Protein AF-A0AAD3D0H9-F1 (afdb_monomer)

Foldseek 3Di:
DQAFAFPCPPLADQQQAAPQVRHRADQWKAAPVRGIHHPVRVVVVQVPPQADPPPRHGHHPVRIHGCVVPVVSVVSQQQTKTAASCVVLPQPDIHGPVCRVVCCVVPPSNVVVVVVVVVVVVVVVVVVVVVVVVVVVVVVVVVVVVVVVVVVVVVVVVVVVVVVVVVVVPPQPPLPQALVCLQVLLVQCLVQQENHDPSHDLVSSLVSLVRLLVCVVVPDPPGDDPSLVSNLSSLVSVLSGPSDDPVSNVVSVVSNVVSVVVPD

Nearest PDB structures (foldseek):
  5h7r-assembly1_D  TM=8.080E-01  e=4.982E-07  Homo sapiens
  5din-assembly1_A  TM=8.088E-01  e=9.640E-07  Homo sapiens
  6s53-assembly2_H  TM=8.329E-01  e=1.373E-03  Homo sapiens
  4wz3-assembly1_B  TM=8.474E-01  e=6.538E-03  Legionella pneumophila str. Paris
  4wz0-assembly1_A  TM=7.880E-01  e=6.943E-03  Legionella pneumophila str. Paris

Mean predicted aligned error: 16.31 Å

Structure (mmCIF, N/CA/C/O backbone):
data_AF-A0AAD3D0H9-F1
#
_entry.id   AF-A0AAD3D0H9-F1
#
loop_
_atom_site.group_PDB
_atom_site.id
_atom_site.type_symbol
_atom_site.label_atom_id
_atom_site.label_alt_id
_atom_site.label_comp_id
_atom_site.label_asym_id
_atom_site.label_entity_id
_atom_site.label_seq_id
_atom_site.pdbx_PDB_ins_code
_atom_site.Cartn_x
_atom_site.Cartn_y
_atom_site.Cartn_z
_atom_site.occupancy
_atom_site.B_iso_or_equiv
_atom_site.auth_seq_id
_atom_site.auth_comp_id
_atom_site.auth_asym_id
_atom_site.auth_atom_id
_atom_site.pdbx_PDB_model_num
ATOM 1 N N . MET A 1 1 ? -18.547 5.447 23.889 1.00 44.03 1 MET A N 1
ATOM 2 C CA . MET A 1 1 ? -18.961 4.507 24.951 1.00 44.03 1 MET A CA 1
ATOM 3 C C . MET A 1 1 ? -19.666 3.375 24.243 1.00 44.03 1 MET A C 1
ATOM 5 O O . MET A 1 1 ? -20.661 3.652 23.590 1.00 44.03 1 MET A O 1
ATOM 9 N N . SER A 1 2 ? -19.104 2.170 24.259 1.00 56.78 2 SER A N 1
ATOM 10 C CA . SER A 1 2 ? -19.746 1.001 23.654 1.00 56.78 2 SER A CA 1
ATOM 11 C C . SER A 1 2 ? -21.012 0.692 24.452 1.00 56.78 2 SER A C 1
ATOM 13 O O . SER A 1 2 ? -20.936 0.509 25.667 1.00 56.78 2 SER A O 1
ATOM 15 N N . SER A 1 3 ? -22.175 0.740 23.811 1.00 71.19 3 SER A N 1
ATOM 16 C CA . SER A 1 3 ? -23.445 0.362 24.428 1.00 71.19 3 SER A CA 1
ATOM 17 C C . SER A 1 3 ? -23.485 -1.153 24.592 1.00 71.19 3 SER A C 1
ATOM 19 O O . SER A 1 3 ? -23.354 -1.876 23.604 1.00 71.19 3 SER A O 1
ATOM 21 N N . ILE A 1 4 ? -23.675 -1.626 25.824 1.00 87.00 4 ILE A N 1
ATOM 22 C CA . ILE A 1 4 ? -23.803 -3.058 26.100 1.00 87.00 4 ILE A CA 1
ATOM 23 C C . ILE A 1 4 ? -25.070 -3.574 25.439 1.00 87.00 4 ILE A C 1
ATOM 25 O O . ILE A 1 4 ? -26.147 -2.993 25.577 1.00 87.00 4 ILE A O 1
ATOM 29 N N . SER A 1 5 ? -24.935 -4.700 24.751 1.00 91.75 5 SER A N 1
ATOM 30 C CA . SER A 1 5 ? -26.057 -5.357 24.105 1.00 91.75 5 SER A CA 1
ATOM 31 C C . SER A 1 5 ? -26.758 -6.326 25.061 1.00 91.75 5 SER A C 1
ATOM 33 O O . SER A 1 5 ? -26.234 -7.398 25.369 1.00 91.75 5 SER A O 1
ATOM 35 N N . LEU A 1 6 ? -27.957 -5.956 25.509 1.00 93.75 6 LEU A N 1
ATOM 36 C CA . LEU A 1 6 ? -28.836 -6.795 26.329 1.00 93.75 6 LEU A CA 1
ATOM 37 C C . LEU A 1 6 ? -29.469 -7.911 25.481 1.00 93.75 6 LEU A C 1
ATOM 39 O O . LEU A 1 6 ? -29.908 -7.654 24.361 1.00 93.75 6 LEU A O 1
ATOM 43 N N . LEU A 1 7 ? -29.549 -9.139 26.009 1.00 93.06 7 LEU A N 1
ATOM 44 C CA . LEU A 1 7 ? -30.283 -10.230 25.341 1.00 93.06 7 LEU A CA 1
ATOM 45 C C . LEU A 1 7 ? -31.796 -10.037 25.439 1.00 93.06 7 LEU A C 1
ATOM 47 O O . LEU A 1 7 ? -32.522 -10.394 24.516 1.00 93.06 7 LEU A O 1
ATOM 51 N N . ARG A 1 8 ? -32.257 -9.526 26.583 1.00 92.56 8 ARG A N 1
ATOM 52 C CA . ARG A 1 8 ? -33.675 -9.337 26.904 1.00 92.56 8 ARG A CA 1
ATOM 53 C C . ARG A 1 8 ? -33.864 -7.975 27.572 1.00 92.56 8 ARG A C 1
ATOM 55 O O . ARG A 1 8 ? -33.891 -7.906 28.798 1.00 92.56 8 ARG A O 1
ATOM 62 N N . PRO A 1 9 ? -33.903 -6.887 26.785 1.00 90.94 9 PRO A N 1
ATOM 63 C CA . PRO A 1 9 ? -34.028 -5.534 27.323 1.00 90.94 9 PRO A CA 1
ATOM 64 C C . PRO A 1 9 ? -35.279 -5.358 28.192 1.00 90.94 9 PRO A C 1
ATOM 66 O O . PRO A 1 9 ? -35.187 -4.762 29.257 1.00 90.94 9 PRO A O 1
ATOM 69 N N . ASP A 1 10 ? -36.400 -5.957 27.781 1.00 92.06 10 ASP A N 1
ATOM 70 C CA . ASP A 1 10 ? -37.706 -5.811 28.441 1.00 92.06 10 ASP A CA 1
ATOM 71 C C . ASP A 1 10 ? -37.783 -6.471 29.833 1.00 92.06 10 ASP A C 1
ATOM 73 O O . ASP A 1 10 ? -38.704 -6.203 30.599 1.00 92.06 10 ASP A O 1
ATOM 77 N N . GLU A 1 11 ? -36.830 -7.349 30.176 1.00 91.00 11 GLU A N 1
ATOM 78 C CA . GLU A 1 11 ? -36.754 -8.001 31.494 1.00 91.00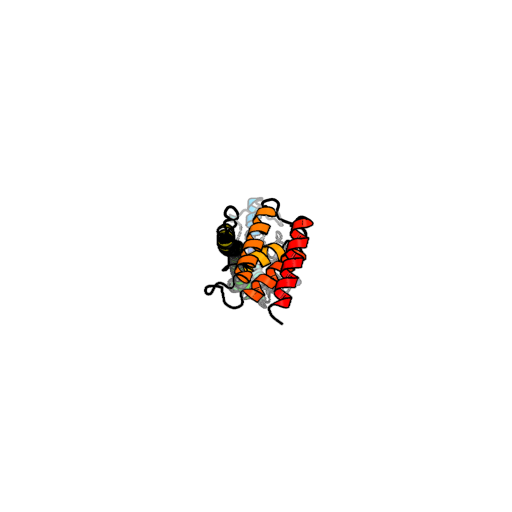 11 GLU A CA 1
ATOM 79 C C . GLU A 1 11 ? -35.929 -7.187 32.511 1.00 91.00 11 GLU A C 1
ATOM 81 O O . GLU A 1 11 ? -35.855 -7.559 33.684 1.00 91.00 11 GLU A O 1
ATOM 86 N N . VAL A 1 12 ? -35.285 -6.094 32.085 1.00 93.31 12 VAL A N 1
ATOM 87 C CA . VAL A 1 12 ? -34.446 -5.257 32.950 1.00 93.31 12 VAL A CA 1
ATOM 88 C C . VAL A 1 12 ? -35.277 -4.093 33.501 1.00 93.31 12 VAL A C 1
ATOM 90 O O . VAL A 1 12 ? -35.765 -3.291 32.712 1.00 93.31 12 VAL A O 1
ATOM 93 N N . PRO A 1 13 ? -35.406 -3.941 34.834 1.00 93.56 13 PRO A N 1
ATOM 94 C CA . PRO A 1 13 ? -36.093 -2.792 35.420 1.00 93.56 13 PRO A CA 1
ATOM 95 C C . PRO A 1 13 ? -35.435 -1.462 35.035 1.00 93.56 13 PRO A C 1
ATOM 97 O O . PRO A 1 13 ? -34.210 -1.326 35.133 1.00 93.56 13 PRO A O 1
ATOM 100 N N . ASP A 1 14 ? -36.246 -0.467 34.677 1.00 92.19 14 ASP A N 1
ATOM 101 C CA . ASP A 1 14 ? -35.781 0.868 34.280 1.00 92.19 14 ASP A CA 1
ATOM 102 C C . ASP A 1 14 ? -34.967 1.556 35.389 1.00 92.19 14 ASP A C 1
ATOM 104 O O . ASP A 1 14 ? -34.015 2.285 35.109 1.00 92.19 14 ASP A O 1
ATOM 108 N N . GLU A 1 15 ? -35.264 1.276 36.662 1.00 91.88 15 GLU A N 1
ATOM 109 C CA . GLU A 1 15 ? -34.535 1.812 37.819 1.00 91.88 15 GLU A CA 1
ATOM 110 C C . GLU A 1 15 ? -33.078 1.327 37.892 1.00 91.88 15 GLU A C 1
ATOM 112 O O . GLU A 1 15 ? -32.247 1.937 38.573 1.00 91.88 15 GLU A O 1
ATOM 117 N N . LEU A 1 16 ? -32.751 0.234 37.196 1.00 93.56 16 LEU A N 1
ATOM 118 C CA . LEU A 1 16 ? -31.389 -0.277 37.069 1.00 93.56 16 LEU A CA 1
ATOM 119 C C . LEU A 1 16 ? -30.673 0.238 35.823 1.00 93.56 16 LEU A C 1
ATOM 121 O O . LEU A 1 16 ? -29.500 -0.086 35.651 1.00 93.56 16 LEU A O 1
ATOM 125 N N . ILE A 1 17 ? -31.316 1.044 34.977 1.00 95.25 17 ILE A N 1
ATOM 126 C CA . ILE A 1 17 ? -30.687 1.669 33.814 1.00 95.25 17 ILE A CA 1
ATOM 127 C C . ILE A 1 17 ? -30.021 2.983 34.226 1.00 95.25 17 ILE A C 1
ATOM 129 O O . ILE A 1 17 ? -30.582 3.823 34.927 1.00 95.25 17 ILE A O 1
ATOM 133 N N . CYS A 1 18 ? -28.787 3.200 33.769 1.00 96.56 18 CYS A N 1
ATOM 134 C CA . CYS A 1 18 ? -28.083 4.439 34.064 1.00 96.56 18 CYS A CA 1
ATOM 135 C C . CYS A 1 18 ? -28.728 5.613 33.312 1.00 96.56 18 CYS A C 1
ATOM 137 O O . CYS A 1 18 ? -28.601 5.702 32.094 1.00 96.56 18 CYS A O 1
ATOM 139 N N . ALA A 1 19 ? -29.304 6.577 34.034 1.00 95.56 19 ALA A N 1
ATOM 140 C CA . ALA A 1 19 ? -29.980 7.740 33.440 1.00 95.56 19 ALA A CA 1
ATOM 141 C C . ALA A 1 19 ? -29.060 8.724 32.678 1.00 95.56 19 ALA A C 1
ATOM 143 O O . ALA A 1 19 ? -29.539 9.684 32.086 1.00 95.56 19 ALA A O 1
ATOM 144 N N . ILE A 1 20 ? -27.737 8.517 32.702 1.00 95.94 20 ILE A N 1
ATOM 145 C CA . ILE A 1 20 ? -26.769 9.356 31.972 1.00 95.94 20 ILE A CA 1
ATOM 146 C C . ILE A 1 20 ? -26.478 8.778 30.585 1.00 95.94 20 ILE A C 1
ATOM 148 O O . ILE A 1 20 ? -26.451 9.509 29.601 1.00 95.94 20 ILE A O 1
ATOM 152 N N . CYS A 1 21 ? -26.197 7.474 30.508 1.00 95.62 21 CYS A N 1
ATOM 153 C CA . CYS A 1 21 ? -25.827 6.814 29.253 1.00 95.62 21 CYS A CA 1
ATOM 154 C C . CYS A 1 21 ? -26.938 5.929 28.677 1.00 95.62 21 CYS A C 1
ATOM 156 O O . CYS A 1 21 ? -26.714 5.307 27.645 1.00 95.62 21 CYS A O 1
ATOM 158 N N . PHE A 1 22 ? -28.085 5.841 29.357 1.00 93.94 22 PHE A N 1
ATOM 159 C CA . PHE A 1 22 ? -29.266 5.071 28.957 1.00 93.94 22 PHE A CA 1
ATOM 160 C C . PHE A 1 22 ? -28.955 3.602 28.645 1.00 93.94 22 PHE A C 1
ATOM 162 O O . PHE A 1 22 ? -29.445 3.026 27.681 1.00 93.94 22 PHE A O 1
ATOM 169 N N . SER A 1 23 ? -28.081 2.995 29.449 1.00 93.94 23 SER A N 1
ATOM 170 C CA . SER A 1 23 ? -27.666 1.601 29.292 1.00 93.94 23 SER A CA 1
ATOM 171 C C . SER A 1 23 ? -27.492 0.947 30.659 1.00 93.94 23 SER A C 1
ATOM 173 O O . SER A 1 23 ? -27.405 1.640 31.682 1.00 93.94 23 SER A O 1
ATOM 175 N N . ILE A 1 24 ? -27.438 -0.384 30.677 1.00 94.88 24 ILE A N 1
ATOM 176 C CA . ILE A 1 24 ? -27.172 -1.143 31.894 1.00 94.88 24 ILE A CA 1
ATOM 177 C C . ILE A 1 24 ? -25.809 -0.707 32.486 1.00 94.88 24 ILE A C 1
ATOM 179 O O . ILE A 1 24 ? -24.812 -0.630 31.759 1.00 94.88 24 ILE A O 1
ATOM 183 N N . PRO A 1 25 ? -25.729 -0.354 33.782 1.00 94.94 25 PRO A N 1
ATOM 184 C CA . PRO A 1 25 ? -24.551 0.300 34.308 1.00 94.94 25 PRO A CA 1
ATOM 185 C C . PRO A 1 25 ? -23.338 -0.621 34.422 1.00 94.94 25 PRO A C 1
ATOM 187 O O . PRO A 1 25 ? -23.405 -1.691 35.022 1.00 94.94 25 PRO A O 1
ATOM 190 N N . LEU A 1 26 ? -22.190 -0.147 33.932 1.00 93.25 26 LEU A N 1
ATOM 191 C CA . LEU A 1 26 ? -20.887 -0.781 34.140 1.00 93.25 26 LEU A CA 1
ATOM 192 C C . LEU A 1 26 ? -20.272 -0.360 35.472 1.00 93.25 26 LEU A C 1
ATOM 194 O O . LEU A 1 26 ? -20.173 0.839 35.761 1.00 93.25 26 LEU A O 1
ATOM 198 N N . LYS A 1 27 ? -19.797 -1.347 36.245 1.00 94.31 27 LYS A N 1
ATOM 199 C CA . LYS A 1 27 ? -19.263 -1.155 37.606 1.00 94.31 27 LYS A CA 1
ATOM 200 C C . LYS A 1 27 ? -20.236 -0.288 38.425 1.00 94.31 27 LYS A C 1
ATOM 202 O O . LYS A 1 27 ? -19.889 0.839 38.791 1.00 94.31 27 LYS A O 1
ATOM 207 N N . PRO A 1 28 ? -21.480 -0.764 38.619 1.00 96.56 28 PRO A N 1
ATOM 208 C CA . PRO A 1 28 ? -22.598 0.055 39.065 1.00 96.56 28 PRO A CA 1
ATOM 209 C C . PRO A 1 28 ? -22.334 0.693 40.430 1.00 96.56 28 PRO A C 1
ATOM 211 O O . PRO A 1 28 ? -21.853 0.054 41.375 1.00 96.56 28 PRO A O 1
ATOM 214 N N . LYS A 1 29 ? -22.677 1.974 40.525 1.00 97.50 29 LYS A N 1
ATOM 215 C CA . LYS A 1 29 ? -22.578 2.795 41.726 1.00 97.50 29 LYS A CA 1
ATOM 216 C C . LYS A 1 29 ? -23.960 3.197 42.202 1.00 97.50 29 LYS A C 1
ATOM 218 O O . LYS A 1 29 ? -24.814 3.535 41.390 1.0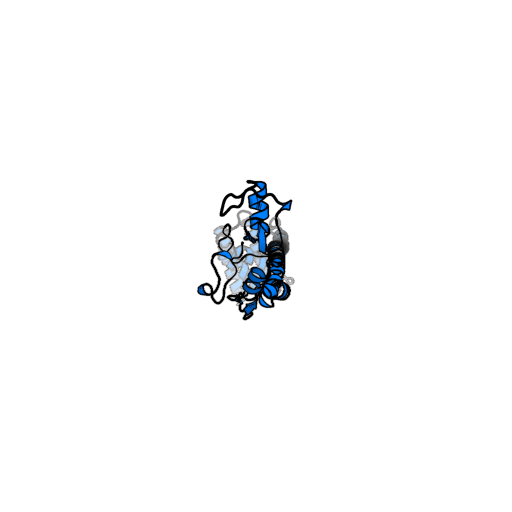0 97.50 29 LYS A O 1
ATOM 223 N N . LEU A 1 30 ? -24.132 3.174 43.515 1.00 97.44 30 LEU A N 1
ATOM 224 C CA . LEU A 1 30 ? -25.369 3.458 44.223 1.00 97.44 30 LEU A CA 1
ATOM 225 C C . LEU A 1 30 ? -25.206 4.751 45.024 1.00 97.44 30 LEU A C 1
ATOM 227 O O . LEU A 1 30 ? -24.288 4.865 45.842 1.00 97.44 30 LEU A O 1
ATOM 231 N N . LEU A 1 31 ? -26.093 5.715 44.797 1.00 96.38 31 LEU A N 1
ATOM 232 C CA . LEU A 1 31 ? -26.150 6.945 45.588 1.00 96.38 31 LEU A CA 1
ATOM 233 C C . LEU A 1 31 ? -26.934 6.745 46.895 1.00 96.38 31 LEU A C 1
ATOM 235 O O . LEU A 1 31 ? -27.613 5.740 47.091 1.00 96.38 31 LEU A O 1
ATOM 239 N N . SER A 1 32 ? -26.876 7.726 47.798 1.00 94.31 32 SER A N 1
ATOM 240 C CA . SER A 1 32 ? -27.679 7.748 49.035 1.00 94.31 32 SER A CA 1
ATOM 241 C C . SER A 1 32 ? -29.190 7.826 48.786 1.00 94.31 32 SER A C 1
ATOM 243 O O . SER A 1 32 ? -29.969 7.402 49.629 1.00 94.31 32 SER A O 1
ATOM 245 N N . CYS A 1 33 ? -29.601 8.341 47.625 1.00 95.19 33 CYS A N 1
ATOM 246 C CA . CYS A 1 33 ? -30.987 8.348 47.152 1.00 95.19 33 CYS A CA 1
ATOM 247 C C . CYS A 1 33 ? -31.379 7.065 46.393 1.00 95.19 33 CYS A C 1
ATOM 249 O O . CYS A 1 33 ? -32.386 7.067 45.696 1.00 95.19 33 CYS A O 1
ATOM 251 N N . GLU A 1 34 ? -30.559 6.011 46.476 1.00 94.31 34 GLU A N 1
ATOM 252 C CA . GLU A 1 34 ? -30.764 4.685 45.870 1.00 94.31 34 GLU A CA 1
ATOM 253 C C . GLU A 1 34 ? -30.812 4.630 44.325 1.00 94.31 34 GLU A C 1
ATOM 255 O O . GLU A 1 34 ? -31.014 3.564 43.753 1.00 94.31 34 GLU A O 1
ATOM 260 N N . HIS A 1 35 ? -30.521 5.728 43.619 1.00 96.38 35 HIS A N 1
ATOM 261 C CA . HIS A 1 35 ? -30.334 5.702 42.162 1.00 96.38 35 HIS A CA 1
ATOM 262 C C . HIS A 1 35 ? -28.995 5.069 41.758 1.00 96.38 35 HIS A C 1
ATOM 264 O O . HIS A 1 35 ? -27.966 5.281 42.417 1.00 96.38 35 HIS A O 1
ATOM 270 N N . VAL A 1 36 ? -29.009 4.332 40.641 1.00 97.25 36 VAL A N 1
ATOM 271 C CA . VAL A 1 36 ? -27.869 3.555 40.136 1.00 97.25 36 VAL A CA 1
ATOM 272 C C . VAL A 1 36 ? -27.289 4.161 38.855 1.00 97.25 36 VAL A C 1
ATOM 274 O O . VAL A 1 36 ? -28.005 4.542 37.933 1.00 97.25 36 VAL A O 1
ATOM 277 N N . PHE A 1 37 ? -25.960 4.226 38.770 1.00 97.38 37 PHE A N 1
ATOM 278 C CA . PHE A 1 37 ? -25.240 4.777 37.617 1.00 97.38 37 PHE A CA 1
ATOM 279 C C . PHE A 1 37 ? -23.966 3.987 37.306 1.00 97.38 37 PHE A C 1
ATOM 281 O O . PHE A 1 37 ? -23.432 3.285 38.164 1.00 97.38 37 PHE A O 1
ATOM 288 N N . CYS A 1 38 ? -23.411 4.140 36.099 1.00 96.88 38 CYS A N 1
ATOM 289 C CA . CYS A 1 38 ? -22.065 3.636 35.807 1.00 96.88 38 CYS A CA 1
ATOM 290 C C . CYS A 1 38 ? -21.037 4.389 36.657 1.00 96.88 38 CYS A C 1
ATOM 292 O O . CYS A 1 38 ? -21.156 5.608 36.802 1.00 96.88 38 CYS A O 1
ATOM 294 N N . ALA A 1 39 ? -19.964 3.725 37.099 1.00 96.06 39 ALA A N 1
ATOM 295 C CA . ALA A 1 39 ? -18.895 4.387 37.858 1.00 96.06 39 ALA A CA 1
ATOM 296 C C . ALA A 1 39 ? -18.330 5.635 37.159 1.00 96.06 39 ALA A C 1
ATOM 298 O O . ALA A 1 39 ? -18.136 6.667 37.794 1.00 96.06 39 ALA A O 1
ATOM 299 N N . ASN A 1 40 ? -18.096 5.557 35.844 1.00 96.00 40 ASN A N 1
ATOM 300 C CA . ASN A 1 40 ? -17.579 6.688 35.069 1.00 96.00 40 ASN A CA 1
ATOM 301 C C . ASN A 1 40 ? -18.614 7.798 34.869 1.00 96.00 40 ASN A C 1
ATOM 303 O O . ASN A 1 40 ? -18.249 8.970 34.879 1.00 96.00 40 ASN A O 1
ATOM 307 N N . CYS A 1 41 ? -19.883 7.435 34.669 1.00 96.81 41 CYS A N 1
ATOM 308 C CA . CYS A 1 41 ? -20.942 8.406 34.426 1.00 96.81 41 CYS A CA 1
ATOM 309 C C . CYS A 1 41 ? -21.173 9.264 35.669 1.00 96.81 41 CYS A C 1
ATOM 311 O O . CYS A 1 41 ? -21.157 10.487 35.571 1.00 96.81 41 CYS A O 1
ATOM 313 N N . ILE A 1 42 ? -21.319 8.635 36.839 1.00 97.12 42 ILE A N 1
ATOM 314 C CA . ILE A 1 42 ? -21.589 9.388 38.064 1.00 97.12 42 ILE A CA 1
ATOM 315 C C . ILE A 1 42 ? -20.389 10.204 38.530 1.00 97.12 42 ILE A C 1
ATOM 317 O O . ILE A 1 42 ? -20.579 11.338 38.947 1.00 97.12 42 ILE A O 1
ATOM 321 N N . ARG A 1 43 ? -19.158 9.690 38.393 1.00 96.00 43 ARG A N 1
ATOM 322 C CA . ARG A 1 43 ? -17.949 10.455 38.734 1.00 96.00 43 ARG A CA 1
ATOM 323 C C . ARG A 1 43 ? -17.897 11.776 37.966 1.00 96.00 43 ARG A C 1
ATOM 325 O O . ARG A 1 43 ? -17.822 12.832 38.575 1.00 96.00 43 ARG A O 1
ATOM 332 N N . ARG A 1 44 ? -18.061 11.711 36.638 1.00 95.81 44 ARG A N 1
ATOM 333 C CA . ARG A 1 44 ? -18.077 12.898 35.768 1.00 95.81 44 ARG A CA 1
ATOM 334 C C . ARG A 1 44 ? -19.238 13.841 36.076 1.00 95.81 44 ARG A C 1
ATOM 336 O O . ARG A 1 44 ? -19.070 15.049 36.003 1.00 95.81 44 ARG A O 1
ATOM 343 N N . ALA A 1 45 ? -20.414 13.310 36.409 1.00 96.12 45 ALA A N 1
ATOM 344 C CA . ALA A 1 45 ? -21.555 14.147 36.772 1.00 96.12 45 ALA A CA 1
ATOM 345 C C . ALA A 1 45 ? -21.301 14.920 38.079 1.00 96.12 45 ALA A C 1
ATOM 347 O O . ALA A 1 45 ? -21.586 16.116 38.149 1.00 96.12 45 ALA A O 1
ATOM 348 N N . LEU A 1 46 ? -20.708 14.261 39.081 1.00 95.81 46 LEU A N 1
ATOM 349 C CA . LEU A 1 46 ? -20.400 14.864 40.380 1.00 95.81 46 LEU A CA 1
ATOM 350 C C . LEU A 1 46 ? -19.234 15.863 40.338 1.00 95.81 46 LEU A C 1
ATOM 352 O O . LEU A 1 46 ? -19.194 16.752 41.183 1.00 95.81 46 LEU A O 1
ATOM 356 N N . GLU A 1 47 ? -18.340 15.774 39.347 1.00 94.75 47 GLU A N 1
ATOM 357 C CA . GLU A 1 47 ? -17.332 16.814 39.067 1.00 94.75 47 GLU A CA 1
ATOM 358 C C . GLU A 1 47 ? -17.988 18.158 38.703 1.00 94.75 47 GLU A C 1
ATOM 360 O O . GLU A 1 47 ? -17.461 19.218 39.032 1.00 94.75 47 GLU A O 1
ATOM 365 N N . THR A 1 48 ? -19.148 18.121 38.040 1.00 93.31 48 THR A N 1
ATOM 366 C CA . THR A 1 48 ? -19.894 19.321 37.632 1.00 93.31 48 THR A CA 1
ATOM 367 C C . THR A 1 48 ? -20.963 19.760 38.627 1.00 93.31 48 THR A C 1
ATOM 369 O O . THR A 1 48 ? -21.173 20.958 38.806 1.00 93.31 48 THR A O 1
ATOM 372 N N . GLN A 1 49 ? -21.672 18.820 39.254 1.00 93.38 49 GLN A N 1
ATOM 373 C CA . GLN A 1 49 ? -22.804 19.130 40.121 1.00 93.38 49 GLN A CA 1
ATOM 374 C C . GLN A 1 49 ? -22.917 18.116 41.260 1.00 93.38 49 GLN A C 1
ATOM 376 O O . GLN A 1 49 ? -23.074 16.922 41.031 1.00 93.38 49 GLN A O 1
ATOM 381 N N . THR A 1 50 ? -22.921 18.595 42.504 1.00 94.69 50 THR A N 1
ATOM 382 C CA . THR A 1 50 ? -23.049 17.775 43.723 1.00 94.69 50 THR A CA 1
ATOM 383 C C . THR A 1 50 ? -24.501 17.375 44.020 1.00 94.69 50 THR A C 1
ATOM 385 O O . THR A 1 50 ? -25.020 17.540 45.129 1.00 94.69 50 THR A O 1
ATOM 388 N N . SER A 1 51 ? -25.193 16.849 43.012 1.00 96.31 51 SER A N 1
ATOM 389 C CA . SER A 1 51 ? -26.559 16.349 43.132 1.00 96.31 51 SER A CA 1
ATOM 390 C C . SER A 1 51 ? -26.803 15.144 42.227 1.00 96.31 51 SER A C 1
ATOM 392 O O . SER A 1 51 ? -26.124 14.935 41.223 1.00 96.31 51 SER A O 1
ATOM 394 N N . CYS A 1 52 ? -27.785 14.325 42.602 1.00 96.62 52 CYS A N 1
ATOM 395 C CA . CYS A 1 52 ? -28.184 13.164 41.824 1.00 96.62 52 CYS A CA 1
ATOM 396 C C . CYS A 1 52 ? -28.742 13.617 40.464 1.00 96.62 52 CYS A C 1
ATOM 398 O O . CYS A 1 52 ? -29.712 14.382 40.447 1.00 96.62 52 CYS A O 1
ATOM 400 N N . PRO A 1 53 ? -28.226 13.100 39.335 1.00 95.75 53 PRO A N 1
ATOM 401 C CA . PRO A 1 53 ? -28.732 13.443 38.004 1.00 95.75 53 PRO A CA 1
ATOM 402 C C . PRO A 1 53 ? -30.215 13.109 37.779 1.00 95.75 53 PRO A C 1
ATOM 404 O O . PRO A 1 53 ? -30.854 13.740 36.944 1.00 95.75 53 PRO A O 1
ATOM 407 N N . THR A 1 54 ? -30.773 12.153 38.530 1.00 95.88 54 THR A N 1
ATOM 408 C CA . THR A 1 54 ? -32.173 11.720 38.383 1.00 95.88 54 THR A CA 1
ATOM 409 C C . THR A 1 54 ? -33.133 12.527 39.259 1.00 95.88 54 THR A C 1
ATOM 411 O O . THR A 1 54 ? -34.133 13.043 38.772 1.00 95.88 54 THR A O 1
ATOM 414 N N . CYS A 1 55 ? -32.837 12.667 40.556 1.00 96.25 55 CYS A N 1
ATOM 415 C CA . CYS A 1 55 ? -33.773 13.241 41.536 1.00 96.25 55 CYS A CA 1
ATOM 416 C C . CYS A 1 55 ? -33.288 14.535 42.202 1.00 96.25 55 CYS A C 1
ATOM 418 O O . CYS A 1 55 ? -33.986 15.085 43.051 1.00 96.25 55 CYS A O 1
ATOM 420 N N . ARG A 1 56 ? -32.091 15.022 41.849 1.00 95.44 56 ARG A N 1
ATOM 421 C CA . ARG A 1 56 ? -31.459 16.243 42.385 1.00 95.44 56 ARG A CA 1
ATOM 422 C C . ARG A 1 56 ? -31.179 16.236 43.893 1.00 95.44 56 ARG A C 1
ATOM 424 O O . ARG A 1 56 ? -30.771 17.262 44.432 1.00 95.44 56 ARG A O 1
ATOM 431 N N . THR A 1 57 ? -31.336 15.101 44.577 1.00 96.62 57 THR A N 1
ATOM 432 C CA . THR A 1 57 ? -30.893 14.940 45.970 1.00 96.62 57 THR A CA 1
ATOM 433 C C . THR A 1 57 ? -29.403 15.247 46.074 1.00 96.62 57 THR A C 1
ATOM 435 O O . THR A 1 57 ? -28.623 14.762 45.257 1.00 96.62 57 THR A O 1
ATOM 438 N N . ILE A 1 58 ? -29.009 16.042 47.070 1.00 94.50 58 ILE A N 1
ATOM 439 C CA . ILE A 1 58 ? -27.609 16.418 47.295 1.00 94.50 58 ILE A CA 1
ATOM 440 C C . ILE A 1 58 ? -26.783 15.154 47.538 1.00 94.50 58 ILE A C 1
ATOM 442 O O . ILE A 1 58 ? -27.093 14.351 48.420 1.00 94.50 58 ILE A O 1
ATOM 446 N N . CYS A 1 59 ? -25.725 14.985 46.755 1.00 91.06 59 CYS A N 1
ATOM 447 C CA . CYS A 1 59 ? -24.776 13.895 46.914 1.00 91.06 59 CYS A CA 1
ATOM 448 C C . CYS A 1 59 ? -23.398 14.332 46.428 1.00 91.06 59 CYS A C 1
ATOM 450 O O . CYS A 1 59 ? -23.263 15.071 45.457 1.00 91.06 59 CYS A O 1
ATOM 452 N N . ASN A 1 60 ? -22.368 13.855 47.108 1.00 88.50 60 ASN A N 1
ATOM 453 C CA . ASN A 1 60 ? -20.976 14.066 46.741 1.00 88.50 60 ASN A CA 1
ATOM 454 C C . ASN A 1 60 ? -20.303 12.696 46.538 1.00 88.50 60 ASN A C 1
ATOM 456 O O . ASN A 1 60 ? -20.918 11.649 46.766 1.00 88.50 60 ASN A O 1
ATOM 460 N N . GLU A 1 61 ? -19.039 12.700 46.124 1.00 89.44 61 GLU A N 1
ATOM 461 C CA . GLU A 1 61 ? -18.295 11.473 45.830 1.00 89.44 61 GLU A CA 1
ATOM 462 C C . GLU A 1 61 ? -18.101 10.557 47.055 1.00 89.44 61 GLU A C 1
ATOM 464 O O . GLU A 1 61 ? -18.067 9.337 46.901 1.00 89.44 61 GLU A O 1
ATOM 469 N N . SER A 1 62 ? -18.067 11.098 48.281 1.00 88.38 62 SER A N 1
ATOM 470 C CA . SER A 1 62 ? -17.888 10.288 49.497 1.00 88.38 62 SER A CA 1
ATOM 471 C C . SER A 1 62 ? -19.130 9.472 49.874 1.00 88.38 62 SER A C 1
ATOM 473 O O . SER A 1 62 ? -19.020 8.463 50.569 1.00 88.38 62 SER A O 1
ATOM 475 N N . ASN A 1 63 ? -20.308 9.852 49.374 1.00 87.56 63 ASN A N 1
ATOM 476 C CA . ASN A 1 63 ? -21.561 9.125 49.575 1.00 87.56 63 ASN A CA 1
ATOM 477 C C . ASN A 1 63 ? -21.846 8.070 48.486 1.00 87.56 63 ASN A C 1
ATOM 479 O O . ASN A 1 63 ? -22.891 7.413 48.528 1.00 87.56 63 ASN A O 1
ATOM 483 N N . VAL A 1 64 ? -20.946 7.895 47.511 1.00 95.56 64 VAL A N 1
ATOM 484 C CA . VAL A 1 64 ? -21.107 6.933 46.414 1.00 95.56 64 VAL A CA 1
ATOM 485 C C . VAL A 1 64 ? -20.670 5.540 46.869 1.00 95.56 64 VAL A C 1
ATOM 487 O O . VAL A 1 64 ? -19.508 5.302 47.192 1.00 95.56 64 VAL A O 1
ATOM 490 N N . ARG A 1 65 ? -21.595 4.578 46.845 1.00 97.19 65 ARG A N 1
ATOM 491 C CA . ARG A 1 65 ? -21.343 3.183 47.238 1.00 97.19 65 ARG A CA 1
ATOM 492 C C . ARG A 1 65 ? -21.292 2.269 46.015 1.00 97.19 65 ARG A C 1
ATOM 494 O O . ARG A 1 65 ? -21.752 2.620 44.931 1.00 97.19 65 ARG A O 1
ATOM 501 N N . ASN A 1 66 ? -20.732 1.073 46.175 1.00 96.94 66 ASN A N 1
ATOM 502 C CA . ASN A 1 66 ? -20.902 0.006 45.183 1.00 96.94 66 ASN A CA 1
ATOM 503 C C . ASN A 1 66 ? -22.330 -0.549 45.258 1.00 96.94 66 ASN A C 1
ATOM 505 O O . ASN A 1 66 ? -22.908 -0.588 46.344 1.00 96.94 66 ASN A O 1
ATOM 509 N N . LEU A 1 67 ? -22.872 -1.037 44.136 1.00 96.25 67 LEU A N 1
ATOM 510 C CA . LEU A 1 67 ? -24.223 -1.613 44.102 1.00 96.25 67 LEU A CA 1
ATOM 511 C C . LEU A 1 67 ? -24.426 -2.764 45.099 1.00 96.25 67 LEU A C 1
ATOM 513 O O . LEU A 1 67 ? -25.530 -2.938 45.598 1.00 96.25 67 LEU A O 1
ATOM 517 N N . CYS A 1 68 ? -23.369 -3.503 45.461 1.00 95.44 68 CYS A N 1
ATOM 518 C CA . CYS A 1 68 ? -23.435 -4.562 46.474 1.00 95.44 68 CYS A CA 1
ATOM 519 C C . CYS A 1 68 ? -23.893 -4.082 47.867 1.00 95.44 68 CYS A C 1
ATOM 521 O O . CYS A 1 68 ? -24.293 -4.912 48.680 1.00 95.44 68 CYS A O 1
ATOM 523 N N . ALA A 1 69 ? -23.896 -2.768 48.135 1.00 96.06 69 ALA A N 1
ATOM 524 C CA . ALA A 1 69 ? -24.517 -2.186 49.325 1.00 96.06 69 ALA A CA 1
ATOM 525 C C . ALA A 1 69 ? -26.051 -2.363 49.358 1.00 96.06 69 ALA A C 1
ATOM 527 O O . ALA A 1 69 ? -26.643 -2.273 50.430 1.00 96.06 69 ALA A O 1
ATOM 528 N N . ASN A 1 70 ? -26.681 -2.644 48.212 1.00 96.19 70 ASN A N 1
ATOM 529 C CA . ASN A 1 70 ? -28.073 -3.060 48.083 1.00 96.19 70 ASN A CA 1
ATOM 530 C C . ASN A 1 70 ? -28.115 -4.486 47.485 1.00 96.19 70 ASN A C 1
ATOM 532 O O . ASN A 1 70 ? -28.048 -4.655 46.262 1.00 96.19 70 ASN A O 1
ATOM 536 N N . PRO A 1 71 ? -28.202 -5.542 48.321 1.00 95.81 71 PRO A N 1
ATOM 537 C CA . PRO A 1 71 ? -28.105 -6.928 47.858 1.00 95.81 71 PRO A CA 1
ATOM 538 C C . PRO A 1 71 ? -29.181 -7.342 46.851 1.00 95.81 71 PRO A C 1
ATOM 540 O O . PRO A 1 71 ? -28.934 -8.223 46.030 1.00 95.81 71 PRO A O 1
ATOM 543 N N . PHE A 1 72 ? -30.369 -6.735 46.910 1.00 94.50 72 PHE A N 1
ATOM 544 C CA . PHE A 1 72 ? -31.462 -7.042 45.990 1.00 94.50 72 PHE A CA 1
ATOM 545 C C . PHE A 1 72 ? -31.170 -6.490 44.592 1.00 94.50 72 PHE A C 1
ATOM 547 O O . PHE A 1 72 ? -31.125 -7.256 43.629 1.00 94.50 72 PHE A O 1
ATOM 554 N N . ALA A 1 73 ? -30.856 -5.195 44.498 1.00 95.19 73 ALA A N 1
ATOM 555 C CA . ALA A 1 73 ? -30.477 -4.559 43.239 1.00 95.19 73 ALA A CA 1
ATOM 556 C C . ALA A 1 73 ? -29.232 -5.219 42.618 1.00 95.19 73 ALA A C 1
ATOM 558 O O . ALA A 1 73 ? -29.181 -5.453 41.412 1.00 95.19 73 ALA A O 1
ATOM 559 N N . PHE A 1 74 ? -28.256 -5.602 43.448 1.00 96.31 74 PHE A N 1
ATOM 560 C CA . PHE A 1 74 ? -27.060 -6.316 43.002 1.00 96.31 74 PHE A CA 1
ATOM 561 C C . PHE A 1 74 ? -27.366 -7.700 42.408 1.00 96.31 74 PHE A C 1
ATOM 563 O O . PHE A 1 74 ? -26.786 -8.063 41.386 1.00 96.31 74 PHE A O 1
ATOM 570 N N . ARG A 1 75 ? -28.286 -8.471 43.008 1.00 96.31 75 ARG A N 1
ATOM 571 C CA . ARG A 1 75 ? -28.706 -9.780 42.471 1.00 96.31 75 ARG A CA 1
ATOM 572 C C . ARG A 1 75 ? -29.394 -9.644 41.118 1.00 96.31 75 ARG A C 1
ATOM 574 O O . ARG A 1 75 ? -29.082 -10.422 40.222 1.00 96.31 75 ARG A O 1
ATOM 581 N N . ILE A 1 76 ? -30.284 -8.661 40.969 1.00 95.12 76 ILE A N 1
ATOM 582 C CA . ILE A 1 76 ? -30.952 -8.406 39.688 1.00 95.12 76 ILE A CA 1
ATOM 583 C C . ILE A 1 76 ? -29.914 -8.006 38.643 1.00 95.12 76 ILE A C 1
ATOM 585 O O . ILE A 1 76 ? -29.856 -8.634 37.591 1.00 95.12 76 ILE A O 1
ATOM 589 N N . TRP A 1 77 ? -29.041 -7.045 38.957 1.00 96.12 77 TRP A N 1
ATOM 590 C CA . TRP A 1 77 ? -27.983 -6.613 38.044 1.00 96.12 77 TRP A CA 1
ATOM 591 C C . TRP A 1 77 ? -27.101 -7.785 37.592 1.00 96.12 77 TRP A C 1
ATOM 593 O O . TRP A 1 77 ? -26.956 -7.987 36.394 1.00 96.12 77 TRP A O 1
ATOM 603 N N . ASN A 1 78 ? -26.615 -8.634 38.509 1.00 95.81 78 ASN A N 1
ATOM 604 C CA . ASN A 1 78 ? -25.831 -9.830 38.155 1.00 95.81 78 ASN A CA 1
ATOM 605 C C . ASN A 1 78 ? -26.605 -10.850 37.305 1.00 95.81 78 ASN A C 1
ATOM 607 O O . ASN A 1 78 ? -25.989 -11.672 36.640 1.00 95.81 78 ASN A O 1
ATOM 611 N N . SER A 1 79 ? -27.938 -10.856 37.336 1.00 94.81 79 SER A N 1
ATOM 612 C CA . SER A 1 79 ? -28.730 -11.793 36.530 1.00 94.81 79 SER A CA 1
ATOM 613 C C . SER A 1 79 ? -28.917 -11.338 35.078 1.00 94.81 79 SER A C 1
ATOM 615 O O . SER A 1 79 ? -29.224 -12.167 34.217 1.00 94.81 79 SER A O 1
ATOM 617 N N . VAL A 1 80 ? -28.686 -10.048 34.790 1.00 96.12 80 VAL A N 1
ATOM 618 C CA . VAL A 1 80 ? -28.878 -9.456 33.460 1.00 96.12 80 VAL A CA 1
ATOM 619 C C . VAL A 1 80 ? -27.990 -10.150 32.432 1.00 96.12 80 VAL A C 1
ATOM 621 O O . VAL A 1 80 ? -26.766 -10.178 32.570 1.00 96.12 80 VAL A O 1
ATOM 624 N N . GLN A 1 81 ? -28.617 -10.687 31.385 1.00 96.50 81 GLN A N 1
ATOM 625 C CA . GLN A 1 81 ? -27.931 -11.386 30.302 1.00 96.50 81 GLN A CA 1
ATOM 626 C C . GLN A 1 81 ? -27.533 -10.423 29.180 1.00 96.50 81 GLN A C 1
ATOM 628 O O . GLN A 1 81 ? -28.357 -9.664 28.661 1.00 96.50 81 GLN A O 1
ATOM 633 N N . VAL A 1 82 ? -26.269 -10.498 28.772 1.00 95.75 82 VAL A N 1
ATOM 634 C CA . VAL A 1 82 ? -25.651 -9.646 27.750 1.00 95.75 82 VAL A CA 1
ATOM 635 C C . VAL A 1 82 ? -24.934 -10.486 26.696 1.00 95.75 8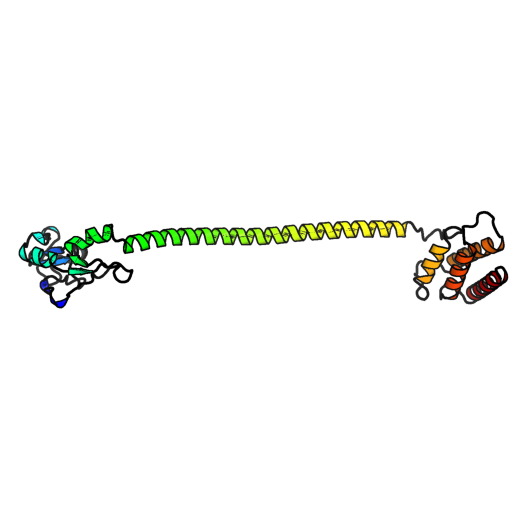2 VAL A C 1
ATOM 637 O O . VAL A 1 82 ? -24.503 -11.610 26.967 1.00 95.75 82 VAL A O 1
ATOM 640 N N . LYS A 1 83 ? -24.815 -9.950 25.478 1.00 94.81 83 LYS A N 1
ATOM 641 C CA . LYS A 1 83 ? -23.978 -10.527 24.416 1.00 94.81 83 LYS A CA 1
ATOM 642 C C . LYS A 1 83 ? -22.678 -9.746 24.309 1.00 94.81 83 LYS A C 1
ATOM 644 O O . LYS A 1 83 ? -22.640 -8.553 24.606 1.00 94.81 83 LYS A O 1
ATOM 649 N N . CYS A 1 84 ? -21.622 -10.417 23.863 1.00 93.31 84 CYS A N 1
ATOM 650 C CA . CYS A 1 84 ? -20.350 -9.758 23.602 1.00 93.31 84 CYS A CA 1
ATOM 651 C C . CYS A 1 84 ? -20.502 -8.625 22.568 1.00 93.31 84 CYS A C 1
ATOM 653 O O . CYS A 1 84 ? -21.181 -8.784 21.547 1.00 93.31 84 CYS A O 1
ATOM 655 N N . ASP A 1 85 ? -19.790 -7.517 22.786 1.00 88.75 85 ASP A N 1
ATOM 656 C CA . ASP A 1 85 ? -19.692 -6.395 21.839 1.00 88.75 85 ASP A CA 1
ATOM 657 C C . ASP A 1 85 ? -19.151 -6.839 20.467 1.00 88.75 85 ASP A C 1
ATOM 659 O O . ASP A 1 85 ? -19.449 -6.227 19.449 1.00 88.75 85 ASP A O 1
ATOM 663 N N . GLN A 1 86 ? -18.385 -7.934 20.42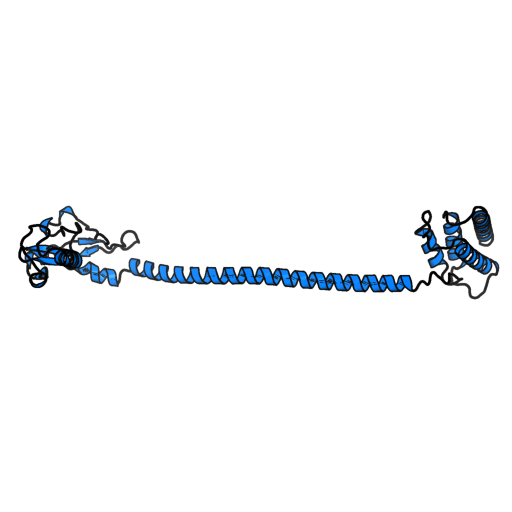5 1.00 89.44 86 GLN A N 1
ATOM 664 C CA . GLN A 1 86 ? -17.843 -8.533 19.200 1.00 89.44 86 GLN A CA 1
ATOM 665 C C . GLN A 1 86 ? -18.743 -9.634 18.620 1.00 89.44 86 GLN A C 1
ATOM 667 O O . GLN A 1 86 ? -18.267 -10.506 17.892 1.00 89.44 86 GLN A O 1
ATOM 672 N N . SER A 1 87 ? -20.036 -9.637 18.958 1.00 90.38 87 SER A N 1
ATOM 673 C CA . SER A 1 87 ? -20.981 -10.646 18.463 1.00 90.38 87 SER A CA 1
ATOM 674 C C . SER A 1 87 ? -21.143 -10.624 16.944 1.00 90.38 87 SER A C 1
ATOM 676 O O . SER A 1 87 ? -21.157 -11.685 16.323 1.00 90.38 87 SER A O 1
ATOM 678 N N . GLU A 1 88 ? -21.153 -9.441 16.328 1.00 86.19 88 GLU A N 1
ATOM 679 C CA . GLU A 1 88 ? -21.171 -9.287 14.863 1.00 86.19 88 GLU A CA 1
ATOM 680 C C . GLU A 1 88 ? -19.871 -9.777 14.210 1.00 86.19 88 GLU A C 1
ATOM 682 O O . GLU A 1 88 ? -19.889 -10.349 13.123 1.00 86.19 88 GLU A O 1
ATOM 687 N N . SER A 1 89 ? -18.747 -9.646 14.918 1.00 84.06 89 SER A N 1
ATOM 688 C CA . SER A 1 89 ? -17.427 -10.146 14.511 1.00 84.06 89 SER A CA 1
ATOM 689 C C . SER A 1 89 ? -17.247 -11.656 14.759 1.00 84.06 89 SER A C 1
ATOM 691 O O . SER A 1 89 ? -16.136 -12.177 14.635 1.00 84.06 89 SER A O 1
ATOM 693 N N . GLY A 1 90 ? -18.317 -12.370 15.132 1.00 87.19 90 GLY A N 1
ATOM 694 C CA . GLY A 1 90 ? -18.338 -13.826 15.290 1.00 87.19 90 GLY A CA 1
ATOM 695 C C . GLY A 1 90 ? -18.153 -14.339 16.720 1.00 87.19 90 GLY A C 1
ATOM 696 O O . GLY A 1 90 ? -17.985 -15.543 16.915 1.00 87.19 90 GLY A O 1
ATOM 697 N N . CYS A 1 91 ? -18.179 -13.475 17.740 1.00 92.38 91 CYS A N 1
ATOM 698 C CA . CYS A 1 91 ? -18.184 -13.939 19.126 1.00 92.38 91 CYS A CA 1
ATOM 699 C C . CYS A 1 91 ? -19.582 -14.418 19.550 1.00 92.38 91 CYS A C 1
ATOM 701 O O . CYS A 1 91 ? -20.483 -13.616 19.771 1.00 92.38 91 CYS A O 1
ATOM 703 N N . ALA A 1 92 ? -19.755 -15.723 19.746 1.00 93.81 92 ALA A N 1
ATOM 704 C CA . ALA A 1 92 ? -21.028 -16.293 20.199 1.00 93.81 92 ALA A CA 1
ATOM 705 C C . ALA A 1 92 ? -21.256 -16.205 21.723 1.00 93.81 92 ALA A C 1
ATOM 707 O O . ALA A 1 92 ? -22.204 -16.795 22.234 1.00 93.81 92 ALA A O 1
ATOM 708 N N . TRP A 1 93 ? -20.379 -15.528 22.472 1.00 95.38 93 TRP A N 1
ATOM 709 C CA . TRP A 1 93 ? -20.495 -15.483 23.926 1.00 95.38 93 TRP A CA 1
ATOM 710 C C . TRP A 1 93 ? -21.696 -14.643 24.366 1.00 95.38 93 TRP A C 1
ATOM 712 O O . TRP A 1 93 ? -21.861 -13.483 23.973 1.00 95.38 93 TRP A O 1
ATOM 722 N N . THR A 1 94 ? -22.489 -15.247 25.241 1.00 95.62 94 THR A N 1
ATOM 723 C CA . THR A 1 94 ? -23.569 -14.620 25.994 1.00 95.62 94 THR A CA 1
ATOM 724 C C . THR A 1 94 ? -23.460 -15.073 27.440 1.00 95.62 94 THR A C 1
ATOM 726 O O . THR A 1 94 ? -23.160 -16.243 27.690 1.00 95.62 94 THR A O 1
ATOM 729 N N . GLY A 1 95 ? -23.725 -14.185 28.386 1.00 95.50 95 GLY A N 1
ATOM 730 C CA . GLY A 1 95 ? -23.647 -14.514 29.804 1.00 95.50 95 GLY A CA 1
ATOM 731 C C . GLY A 1 95 ? -24.126 -13.372 30.681 1.00 95.50 95 GLY A C 1
ATOM 732 O O . GLY A 1 95 ? -24.729 -12.414 30.194 1.00 95.50 95 GLY A O 1
ATOM 733 N N . SER A 1 96 ? -23.849 -13.466 31.980 1.00 96.12 96 SER A N 1
ATOM 734 C CA . SER A 1 96 ? -24.191 -12.393 32.909 1.00 96.12 96 SER A CA 1
ATOM 735 C C . SER A 1 96 ? -23.361 -11.133 32.650 1.00 96.12 96 SER A C 1
ATOM 737 O O . SER A 1 96 ? -22.205 -11.206 32.225 1.00 96.12 96 SER A O 1
ATOM 739 N N . ILE A 1 97 ? -23.910 -9.960 32.969 1.00 94.88 97 ILE A N 1
ATOM 740 C CA . ILE A 1 97 ? -23.148 -8.706 32.917 1.00 94.88 97 ILE A CA 1
ATOM 741 C C . ILE A 1 97 ? -21.924 -8.718 33.846 1.00 94.88 97 ILE A C 1
ATOM 743 O O . ILE A 1 97 ? -20.914 -8.090 33.529 1.00 94.88 97 ILE A O 1
ATOM 747 N N . SER A 1 98 ? -21.974 -9.459 34.958 1.00 92.00 98 SER A N 1
ATOM 748 C CA . SER A 1 98 ? -20.828 -9.642 35.854 1.00 92.00 98 SER A CA 1
ATOM 749 C C . SER A 1 98 ? -19.676 -10.409 35.203 1.00 92.00 98 SER A C 1
ATOM 751 O O . SER A 1 98 ? -18.520 -10.091 35.470 1.00 92.00 98 SER A O 1
ATOM 753 N N . ASP A 1 99 ? -19.970 -11.361 34.314 1.00 94.38 99 ASP A N 1
ATOM 754 C CA . ASP A 1 99 ? -18.954 -12.175 33.632 1.00 94.38 99 ASP A CA 1
ATOM 755 C C . ASP A 1 99 ? -18.381 -11.487 32.379 1.00 94.38 99 ASP A C 1
ATOM 757 O O . ASP A 1 99 ? -17.356 -11.917 31.840 1.00 94.38 99 ASP A O 1
ATOM 761 N N . LEU A 1 100 ? -19.019 -10.406 31.907 1.00 92.44 100 LEU A N 1
ATOM 762 C CA . LEU A 1 100 ? -18.651 -9.714 30.669 1.00 92.44 100 LEU A CA 1
ATOM 763 C C . LEU A 1 100 ? -17.207 -9.198 30.693 1.00 92.44 100 LEU A C 1
ATOM 765 O O . LEU A 1 100 ? -16.494 -9.365 29.706 1.00 92.44 100 LEU A O 1
ATOM 769 N N . GLU A 1 101 ? -16.753 -8.602 31.801 1.00 90.31 101 GLU A N 1
ATOM 770 C CA . GLU A 1 101 ? -15.387 -8.060 31.906 1.00 90.31 101 GLU A CA 1
ATOM 771 C C . GLU A 1 101 ? -14.335 -9.178 31.796 1.00 90.31 101 GLU A C 1
ATOM 773 O O . GLU A 1 101 ? -13.358 -9.044 31.057 1.00 90.31 101 GLU A O 1
ATOM 778 N N . SER A 1 102 ? -14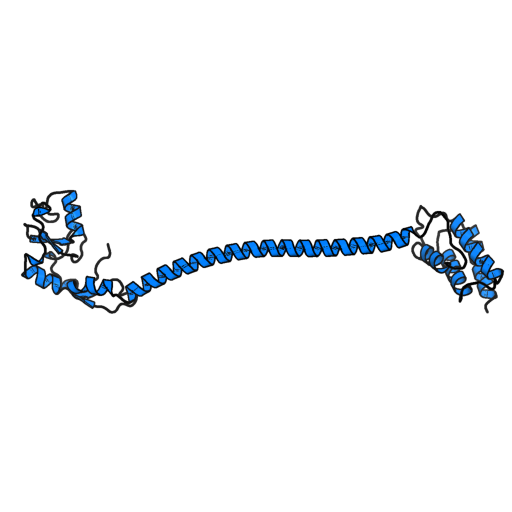.564 -10.317 32.456 1.00 91.69 102 SER A N 1
ATOM 779 C CA . SER A 1 102 ? -13.684 -11.490 32.375 1.00 91.69 102 SER A CA 1
ATOM 780 C C . SER A 1 102 ? -13.676 -12.118 30.980 1.00 91.69 102 SER A C 1
ATOM 782 O O . SER A 1 102 ? -12.622 -12.543 30.497 1.00 91.69 102 SER A O 1
ATOM 784 N N . HIS A 1 103 ? -14.829 -12.145 30.303 1.00 92.56 103 HIS A N 1
ATOM 785 C CA . HIS A 1 103 ? -14.907 -12.573 28.911 1.00 92.56 103 HIS A CA 1
ATOM 786 C C . HIS A 1 103 ? -14.142 -11.623 27.982 1.00 92.56 103 HIS A C 1
ATOM 788 O O . HIS A 1 103 ? -13.357 -12.090 27.161 1.00 92.56 103 HIS A O 1
ATOM 794 N N . GLN A 1 104 ? -14.339 -10.307 28.102 1.00 90.06 104 GLN A N 1
ATOM 795 C CA . GLN A 1 104 ? -13.715 -9.308 27.227 1.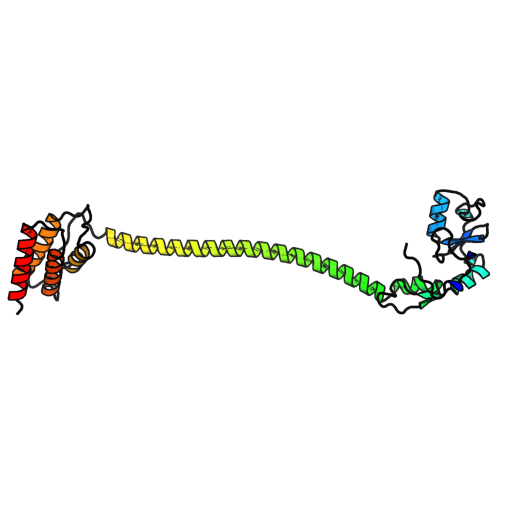00 90.06 104 GLN A CA 1
ATOM 796 C C . GLN A 1 104 ? -12.184 -9.397 27.238 1.00 90.06 104 GLN A C 1
ATOM 798 O O . GLN A 1 104 ? -11.569 -9.274 26.181 1.00 90.06 104 GLN A O 1
ATOM 803 N N . GLN A 1 105 ? -11.579 -9.692 28.392 1.00 87.25 105 GLN A N 1
ATOM 804 C CA . GLN A 1 105 ? -10.129 -9.895 28.520 1.00 87.25 105 GLN A CA 1
ATOM 805 C C . GLN A 1 105 ? -9.605 -11.095 27.714 1.00 87.25 105 GLN A C 1
ATOM 807 O O . GLN A 1 105 ? -8.443 -11.112 27.321 1.00 87.25 105 GLN A O 1
ATOM 812 N N . ASN A 1 106 ? -10.458 -12.085 27.441 1.00 87.62 106 ASN A N 1
ATOM 813 C CA . ASN A 1 106 ? -10.098 -13.333 26.763 1.00 87.62 106 ASN A CA 1
ATOM 814 C C . ASN A 1 106 ? -10.928 -13.576 25.492 1.00 87.62 106 ASN A C 1
ATOM 816 O O . ASN A 1 106 ? -11.002 -14.699 24.987 1.00 87.62 106 ASN A O 1
ATOM 820 N N . CYS A 1 107 ? -11.590 -12.541 24.970 1.00 90.25 107 CYS A N 1
ATOM 821 C CA . CYS A 1 107 ? -12.493 -12.681 23.840 1.00 90.25 107 CYS A CA 1
ATOM 822 C C . CYS A 1 107 ? -11.692 -13.009 22.576 1.00 90.25 107 CYS A C 1
ATOM 824 O O . CYS A 1 107 ? -10.909 -12.195 22.087 1.00 90.25 107 CYS A O 1
ATOM 826 N N . SER A 1 108 ? -11.919 -14.190 22.002 1.00 85.69 108 SER A N 1
ATOM 827 C CA . SER A 1 108 ? -11.218 -14.653 20.799 1.00 85.69 108 SER A CA 1
ATOM 828 C C . SER A 1 108 ? -11.427 -13.734 19.589 1.00 85.69 108 SER A C 1
ATOM 830 O O . SER A 1 108 ? -10.487 -13.499 18.832 1.00 85.69 108 SER A O 1
ATOM 832 N N . ALA A 1 109 ? -12.627 -13.171 19.422 1.00 84.31 109 ALA A N 1
ATOM 833 C CA . ALA A 1 109 ? -12.915 -12.195 18.369 1.00 84.31 109 ALA A CA 1
ATOM 834 C C . ALA A 1 109 ? -12.221 -10.847 18.631 1.00 84.31 109 ALA A C 1
ATOM 836 O O . ALA A 1 109 ? -11.651 -10.265 17.710 1.00 84.31 109 ALA A O 1
ATOM 837 N N . GLY A 1 110 ? -12.195 -10.390 19.890 1.00 77.44 110 GLY A N 1
ATOM 838 C CA . GLY A 1 110 ? -11.468 -9.182 20.294 1.00 77.44 110 GLY A CA 1
ATOM 839 C C . GLY A 1 110 ? -9.960 -9.299 20.048 1.00 77.44 110 GLY A C 1
ATOM 840 O O . GLY A 1 110 ? -9.369 -8.419 19.425 1.00 77.44 110 GLY A O 1
ATOM 841 N N . ASN A 1 111 ? -9.363 -10.429 20.438 1.00 76.56 111 ASN A N 1
ATOM 842 C CA . ASN A 1 111 ? -7.940 -10.713 20.229 1.00 76.56 111 ASN A CA 1
ATOM 843 C C . ASN A 1 111 ? -7.576 -10.889 18.747 1.00 76.56 111 ASN A C 1
ATOM 845 O O . ASN A 1 111 ? -6.507 -10.470 18.313 1.00 76.56 111 ASN A O 1
ATOM 849 N N . ARG A 1 112 ? -8.460 -11.470 17.925 1.00 71.88 112 ARG A N 1
ATOM 850 C CA . ARG A 1 112 ? -8.237 -11.527 16.470 1.00 71.88 112 ARG A CA 1
ATOM 851 C C . ARG A 1 112 ? -8.168 -10.135 15.851 1.00 71.88 112 ARG A C 1
ATOM 853 O O . ARG A 1 112 ? -7.326 -9.903 14.989 1.00 71.88 112 ARG A O 1
ATOM 860 N N . MET A 1 113 ? -9.019 -9.203 16.283 1.00 70.31 113 MET A N 1
ATOM 861 C CA . MET A 1 113 ? -8.980 -7.839 15.751 1.00 70.31 113 MET A CA 1
ATOM 862 C C . MET A 1 113 ? -7.714 -7.077 16.151 1.00 70.31 113 MET A C 1
ATOM 864 O O . MET A 1 113 ? -7.193 -6.329 15.325 1.00 70.31 113 MET A O 1
ATOM 868 N N . SER A 1 114 ? -7.201 -7.255 17.374 1.00 73.25 114 SER A N 1
ATOM 869 C CA . SER A 1 114 ? -5.948 -6.609 17.789 1.00 73.25 114 SER A CA 1
ATOM 870 C C . SER A 1 114 ? -4.749 -7.142 17.003 1.00 73.25 114 SER A C 1
ATOM 872 O O . SER A 1 114 ? -4.000 -6.344 16.443 1.00 73.25 114 SER A O 1
ATOM 874 N N . ILE A 1 115 ? -4.635 -8.466 16.851 1.00 74.75 115 ILE A N 1
ATOM 875 C CA . ILE A 1 115 ? -3.577 -9.103 16.047 1.00 74.75 115 ILE A CA 1
ATOM 876 C C . ILE A 1 115 ? -3.640 -8.632 14.588 1.00 74.75 115 ILE A C 1
ATOM 878 O O . ILE A 1 115 ? -2.626 -8.229 14.020 1.00 74.75 115 ILE A O 1
ATOM 882 N N . ASN A 1 116 ? -4.835 -8.609 13.988 1.00 82.31 116 ASN A N 1
ATOM 883 C CA . ASN A 1 116 ? -5.010 -8.134 12.614 1.00 82.31 116 ASN A CA 1
ATOM 884 C C . ASN A 1 116 ? -4.613 -6.662 12.452 1.00 82.31 116 ASN A C 1
ATOM 886 O O . ASN A 1 116 ? -4.122 -6.278 11.394 1.00 82.31 116 ASN A O 1
ATOM 890 N N . ARG A 1 117 ? -4.817 -5.828 13.480 1.00 83.00 117 ARG A N 1
ATOM 891 C CA . ARG A 1 117 ? -4.453 -4.409 13.436 1.00 83.00 117 ARG A CA 1
ATOM 892 C C . ARG A 1 117 ? -2.940 -4.209 13.453 1.00 83.00 117 ARG A C 1
ATOM 894 O O . ARG A 1 117 ? -2.436 -3.449 12.635 1.00 83.00 117 ARG A O 1
ATOM 901 N N . GLU A 1 118 ? -2.228 -4.902 14.337 1.00 88.19 118 GLU A N 1
ATOM 902 C CA . GLU A 1 118 ? -0.761 -4.841 14.406 1.00 88.19 118 GLU A CA 1
ATOM 903 C C . GLU A 1 118 ? -0.102 -5.415 13.149 1.00 88.19 118 GLU A C 1
ATOM 905 O O . GLU A 1 118 ? 0.878 -4.868 12.643 1.00 88.19 118 GLU A O 1
ATOM 910 N N . GLU A 1 119 ? -0.645 -6.508 12.612 1.00 90.19 119 GLU A N 1
ATOM 911 C CA . GLU A 1 119 ? -0.175 -7.075 11.348 1.00 90.19 119 GLU A CA 1
ATOM 912 C C . GLU A 1 119 ? -0.424 -6.120 10.175 1.00 90.19 119 GLU A C 1
ATOM 914 O O . GLU A 1 119 ? 0.461 -5.898 9.351 1.00 90.19 119 GLU A O 1
ATOM 919 N N . LEU A 1 120 ? -1.594 -5.478 10.130 1.00 90.12 120 LEU A N 1
ATOM 920 C CA . LEU A 1 120 ? -1.916 -4.487 9.106 1.00 90.12 120 LEU A CA 1
ATOM 921 C C . LEU A 1 120 ? -0.979 -3.273 9.161 1.00 90.12 120 LEU A C 1
ATOM 923 O O . LEU A 1 120 ? -0.571 -2.772 8.114 1.00 90.12 120 LEU A O 1
ATOM 927 N N . GLU A 1 121 ? -0.634 -2.797 10.357 1.00 94.38 121 GLU A N 1
ATOM 928 C CA . GLU A 1 121 ? 0.330 -1.708 10.554 1.00 94.38 121 GLU A CA 1
ATOM 929 C C . GLU A 1 121 ? 1.715 -2.098 10.008 1.00 94.38 121 GLU A C 1
ATOM 931 O O . GLU A 1 121 ? 2.308 -1.350 9.228 1.00 94.38 121 GLU A O 1
ATOM 936 N N . ARG A 1 122 ? 2.191 -3.309 10.333 1.00 95.38 122 ARG A N 1
ATOM 937 C CA . ARG A 1 122 ? 3.473 -3.843 9.843 1.00 95.38 122 ARG A CA 1
ATOM 938 C C . ARG A 1 122 ? 3.498 -3.988 8.323 1.00 95.38 122 ARG A C 1
ATOM 940 O O . ARG A 1 122 ? 4.417 -3.492 7.675 1.00 95.38 122 ARG A O 1
ATOM 947 N N . LEU A 1 123 ? 2.465 -4.590 7.735 1.00 95.50 123 LEU A N 1
ATOM 948 C CA . LEU A 1 123 ? 2.356 -4.746 6.280 1.00 95.50 123 LEU A CA 1
ATOM 949 C C . LEU A 1 123 ? 2.283 -3.400 5.549 1.00 95.50 123 LEU A C 1
ATOM 951 O O . LEU A 1 123 ? 2.778 -3.279 4.425 1.00 95.50 123 LEU A O 1
ATOM 955 N N . ARG A 1 124 ? 1.678 -2.376 6.164 1.00 96.19 124 ARG A N 1
ATOM 956 C CA . ARG A 1 124 ? 1.662 -1.012 5.619 1.00 96.19 124 ARG A CA 1
ATOM 957 C C . ARG A 1 124 ? 3.050 -0.385 5.617 1.00 96.19 124 ARG A C 1
ATOM 959 O O . ARG A 1 124 ? 3.425 0.200 4.605 1.00 96.19 124 ARG A O 1
ATOM 966 N N . GLN A 1 125 ? 3.804 -0.526 6.706 1.00 97.31 125 GLN A N 1
ATOM 967 C CA . GLN A 1 125 ? 5.179 -0.027 6.790 1.00 97.31 125 GLN A CA 1
ATOM 968 C C . GLN A 1 125 ? 6.082 -0.701 5.751 1.00 97.31 125 GLN A C 1
ATOM 970 O O . GLN A 1 125 ? 6.783 -0.013 5.011 1.00 97.31 125 GLN A O 1
ATOM 975 N N . GLU A 1 126 ? 5.993 -2.025 5.615 1.00 97.06 126 GLU A N 1
ATOM 976 C CA . GLU A 1 126 ? 6.783 -2.761 4.624 1.00 97.06 126 GLU A CA 1
ATOM 977 C C . GLU A 1 126 ? 6.413 -2.370 3.183 1.00 97.06 126 GLU A C 1
ATOM 979 O O . GLU A 1 126 ? 7.283 -2.196 2.335 1.00 97.06 126 GLU A O 1
ATOM 984 N N . ASN A 1 127 ? 5.127 -2.130 2.900 1.00 97.44 127 ASN A N 1
ATOM 985 C CA . ASN A 1 127 ? 4.698 -1.633 1.589 1.00 97.44 127 ASN A CA 1
ATOM 986 C C . ASN A 1 127 ? 5.288 -0.263 1.238 1.00 97.44 127 ASN A C 1
ATOM 988 O O . ASN A 1 127 ? 5.577 -0.008 0.070 1.00 97.44 127 ASN A O 1
ATOM 992 N N . ILE A 1 128 ? 5.422 0.634 2.217 1.00 98.00 128 ILE A N 1
ATOM 993 C CA . ILE A 1 128 ? 6.043 1.945 1.997 1.00 98.00 128 ILE A CA 1
ATOM 994 C C . ILE A 1 128 ? 7.517 1.749 1.637 1.00 98.00 128 ILE A C 1
ATOM 996 O O . ILE A 1 128 ? 7.952 2.231 0.593 1.00 98.00 128 ILE A O 1
ATOM 1000 N N . ARG A 1 129 ? 8.238 0.946 2.425 1.00 97.44 129 ARG A N 1
ATOM 1001 C CA . ARG A 1 129 ? 9.651 0.634 2.190 1.00 97.44 129 ARG A CA 1
ATOM 1002 C C . ARG A 1 129 ? 9.895 0.024 0.807 1.00 97.44 129 ARG A C 1
ATOM 1004 O O . ARG A 1 129 ? 10.746 0.500 0.062 1.00 97.44 129 ARG A O 1
ATOM 1011 N N . LEU A 1 130 ? 9.116 -0.992 0.430 1.00 97.75 130 LEU A N 1
ATOM 1012 C CA . LEU A 1 130 ? 9.247 -1.647 -0.875 1.00 97.75 130 LEU A CA 1
ATOM 1013 C C . LEU A 1 130 ? 8.944 -0.698 -2.040 1.00 97.75 130 LEU A C 1
ATOM 1015 O O . LEU A 1 130 ? 9.525 -0.841 -3.116 1.00 97.75 130 LEU A O 1
ATOM 1019 N N . LYS A 1 131 ? 8.037 0.269 -1.864 1.00 97.75 131 LYS A N 1
ATOM 1020 C CA . LYS A 1 131 ? 7.769 1.288 -2.890 1.00 97.75 131 LYS A CA 1
ATOM 1021 C C . LYS A 1 131 ? 8.954 2.229 -3.074 1.00 97.75 131 LYS A C 1
ATOM 1023 O O . LYS A 1 131 ? 9.306 2.517 -4.214 1.00 97.75 131 LYS A O 1
ATOM 1028 N N . GLU A 1 132 ? 9.574 2.670 -1.983 1.00 97.44 132 GLU A N 1
ATOM 1029 C CA . GLU A 1 132 ? 10.772 3.515 -2.029 1.00 97.44 132 GLU A CA 1
ATOM 1030 C C . GLU A 1 132 ? 11.941 2.789 -2.708 1.00 97.44 132 GLU A C 1
ATOM 1032 O O . GLU A 1 132 ? 12.570 3.338 -3.613 1.00 97.44 132 GLU A O 1
ATOM 1037 N N . GLU A 1 133 ? 12.175 1.523 -2.350 1.00 97.19 133 GLU A N 1
ATOM 1038 C CA . GLU A 1 133 ? 13.211 0.693 -2.972 1.00 97.19 133 GLU A CA 1
ATOM 1039 C C . GLU A 1 133 ? 12.957 0.483 -4.472 1.00 97.19 133 GLU A C 1
ATOM 1041 O O . GLU A 1 133 ? 13.872 0.616 -5.286 1.00 97.19 133 GLU A O 1
ATOM 1046 N N . ASN A 1 134 ? 11.705 0.234 -4.869 1.00 97.50 134 ASN A N 1
ATOM 1047 C CA . ASN A 1 134 ? 11.340 0.105 -6.280 1.00 97.50 134 ASN A CA 1
ATOM 1048 C C . ASN A 1 134 ? 11.607 1.386 -7.078 1.00 97.50 134 ASN A C 1
ATOM 1050 O O . ASN A 1 134 ? 12.090 1.309 -8.208 1.00 97.50 134 ASN A O 1
ATOM 1054 N N . GLU A 1 135 ? 11.295 2.560 -6.529 1.00 97.50 135 GLU A N 1
ATOM 1055 C CA . GLU A 1 135 ? 11.594 3.823 -7.210 1.00 97.50 135 GLU A CA 1
ATOM 1056 C C . GLU A 1 135 ? 13.104 4.057 -7.328 1.00 97.50 135 GLU A C 1
ATOM 1058 O O . GLU A 1 135 ? 13.580 4.419 -8.407 1.00 97.50 135 GLU A O 1
ATOM 1063 N N . HIS A 1 136 ? 13.875 3.753 -6.281 1.00 96.88 136 HIS A N 1
ATOM 1064 C CA . HIS A 1 136 ? 15.335 3.833 -6.332 1.00 96.88 136 HIS A CA 1
ATOM 1065 C C . HIS A 1 136 ? 15.926 2.903 -7.405 1.00 96.88 136 HIS A C 1
ATOM 1067 O O . HIS A 1 136 ? 16.732 3.328 -8.236 1.00 96.88 136 HIS A O 1
ATOM 1073 N N . LEU A 1 137 ? 15.479 1.645 -7.454 1.00 97.06 137 LEU A N 1
ATOM 1074 C CA . LEU A 1 137 ? 15.924 0.675 -8.457 1.00 97.06 137 LEU A CA 1
ATOM 1075 C C . LEU A 1 137 ? 15.560 1.104 -9.883 1.00 97.06 137 LEU A C 1
ATOM 1077 O O . LEU A 1 137 ? 16.373 0.942 -10.792 1.00 97.06 137 LEU A O 1
ATOM 1081 N N . LYS A 1 138 ? 14.382 1.701 -10.106 1.00 97.56 138 LYS A N 1
ATOM 1082 C CA . LYS A 1 138 ? 14.004 2.232 -11.429 1.00 97.56 138 LYS A CA 1
ATOM 1083 C C . LYS A 1 138 ? 14.949 3.332 -11.905 1.00 97.56 138 LYS A C 1
ATOM 1085 O O . LYS A 1 138 ? 15.243 3.389 -13.101 1.00 97.56 138 LYS A O 1
ATOM 1090 N N . VAL A 1 139 ? 15.395 4.212 -11.008 1.00 97.12 139 VAL A N 1
ATOM 1091 C CA . VAL A 1 139 ? 16.373 5.261 -11.337 1.00 97.12 139 VAL A CA 1
ATOM 1092 C C . VAL A 1 139 ? 17.721 4.629 -11.671 1.00 97.12 139 VAL A C 1
ATOM 1094 O O . VAL A 1 139 ? 18.221 4.847 -12.774 1.00 97.12 139 VAL A O 1
ATOM 1097 N N . ALA A 1 140 ? 18.231 3.753 -10.802 1.00 96.19 140 ALA A N 1
ATOM 1098 C CA . ALA A 1 140 ? 19.502 3.062 -11.018 1.00 96.19 140 ALA A CA 1
ATOM 1099 C C . ALA A 1 140 ? 19.520 2.264 -12.337 1.00 96.19 140 ALA A C 1
ATOM 1101 O O . ALA A 1 140 ? 20.485 2.319 -13.095 1.00 96.19 140 ALA A O 1
ATOM 1102 N N . MET A 1 141 ? 18.423 1.579 -12.682 1.00 96.75 141 MET A N 1
ATOM 1103 C CA . MET A 1 141 ? 18.303 0.869 -13.961 1.00 96.75 141 MET A CA 1
ATOM 1104 C C . MET A 1 141 ? 18.335 1.809 -15.173 1.00 96.75 141 MET A C 1
ATOM 1106 O O . MET A 1 141 ? 18.904 1.456 -16.208 1.00 96.75 141 MET A O 1
ATOM 1110 N N . LYS A 1 142 ? 17.716 2.995 -15.085 1.00 96.31 142 LYS A N 1
ATOM 1111 C CA . LYS A 1 142 ? 17.766 3.991 -16.170 1.00 96.31 142 LYS A CA 1
ATOM 1112 C C . LYS A 1 142 ? 19.182 4.527 -16.363 1.00 96.31 142 LYS A C 1
ATOM 1114 O O . LYS A 1 142 ? 19.605 4.683 -17.507 1.00 96.31 142 LYS A O 1
ATOM 1119 N N . GLU A 1 143 ? 19.893 4.788 -15.272 1.00 95.88 143 GLU A N 1
ATOM 1120 C CA . GLU A 1 143 ? 21.277 5.267 -15.294 1.00 95.88 143 GLU A CA 1
ATOM 1121 C C . GLU A 1 143 ? 22.218 4.211 -15.874 1.00 95.88 143 GLU A C 1
ATOM 1123 O O . GLU A 1 143 ? 22.876 4.487 -16.875 1.00 95.88 143 GLU A O 1
ATOM 1128 N N . ALA A 1 144 ? 22.164 2.973 -15.377 1.00 95.38 144 ALA A N 1
ATOM 1129 C CA . ALA A 1 144 ? 22.960 1.865 -15.906 1.00 95.38 144 ALA A CA 1
ATOM 1130 C C . ALA A 1 144 ? 22.707 1.625 -17.408 1.00 95.38 144 ALA A C 1
ATOM 1132 O O . ALA A 1 144 ? 23.632 1.400 -18.191 1.00 95.38 144 ALA A O 1
ATOM 1133 N N . LYS A 1 145 ? 21.446 1.731 -17.857 1.00 96.50 145 LYS A N 1
ATOM 1134 C CA . LYS A 1 145 ? 21.109 1.627 -19.285 1.00 96.50 145 LYS A CA 1
ATOM 1135 C C . LYS A 1 145 ? 21.712 2.772 -20.103 1.00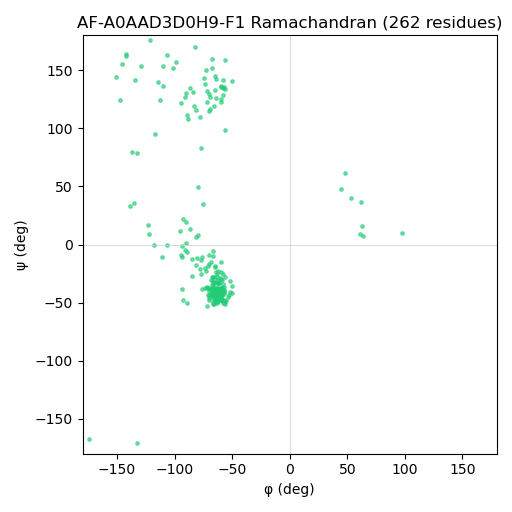 96.50 145 LYS A C 1
ATOM 1137 O O . LYS A 1 145 ? 22.159 2.546 -21.228 1.00 96.50 145 LYS A O 1
ATOM 1142 N N . LYS A 1 146 ? 21.703 3.997 -19.570 1.00 95.69 146 LYS A N 1
ATOM 1143 C CA . LYS A 1 146 ? 22.311 5.162 -20.224 1.00 95.69 146 LYS A CA 1
ATOM 1144 C C . LYS A 1 146 ? 23.823 4.983 -20.345 1.00 95.69 146 LYS A C 1
ATOM 1146 O O . LYS A 1 146 ? 24.351 5.214 -21.426 1.00 95.69 146 LYS A O 1
ATOM 1151 N N . GLU A 1 147 ? 24.493 4.544 -19.285 1.00 94.62 147 GLU A N 1
ATOM 1152 C CA . GLU A 1 147 ? 25.937 4.280 -19.289 1.00 94.62 147 GLU A CA 1
ATOM 1153 C C . GLU A 1 147 ? 26.318 3.240 -20.347 1.00 94.62 147 GLU A C 1
ATOM 1155 O O . GLU A 1 147 ? 27.176 3.508 -21.186 1.00 94.62 147 GLU A O 1
ATOM 1160 N N . SER A 1 148 ? 25.590 2.121 -20.408 1.00 95.38 148 SER A N 1
ATOM 1161 C CA . SER A 1 148 ? 25.794 1.086 -21.430 1.00 95.38 148 SER A CA 1
ATOM 1162 C C . SER A 1 148 ? 25.610 1.610 -22.867 1.00 95.38 148 SER A C 1
ATOM 1164 O O . SER A 1 148 ? 26.389 1.279 -23.767 1.00 95.38 148 SER A O 1
ATOM 1166 N N . LEU A 1 149 ? 24.611 2.471 -23.105 1.00 95.44 149 LEU A N 1
ATOM 1167 C CA . LEU A 1 149 ? 24.400 3.106 -24.413 1.00 95.44 149 LEU A CA 1
ATOM 1168 C C . LEU A 1 149 ? 25.538 4.066 -24.780 1.00 95.44 149 LEU A C 1
ATOM 1170 O O . LEU A 1 149 ? 25.975 4.080 -25.930 1.00 95.44 149 LEU A O 1
ATOM 1174 N N . VAL A 1 150 ? 26.020 4.858 -23.818 1.00 95.94 150 VAL A N 1
ATOM 1175 C CA . VAL A 1 150 ? 27.136 5.796 -24.020 1.00 95.94 150 VAL A CA 1
ATOM 1176 C C . VAL A 1 150 ? 28.421 5.040 -24.348 1.00 95.94 150 VAL A C 1
ATOM 1178 O O . VAL A 1 150 ? 29.124 5.416 -25.286 1.00 95.94 150 VAL A O 1
ATOM 1181 N N . GLU A 1 151 ? 28.707 3.952 -23.635 1.00 95.38 151 GLU A N 1
ATOM 1182 C CA . GLU A 1 151 ? 29.860 3.092 -23.906 1.00 95.38 151 GLU A CA 1
ATOM 1183 C C . GLU A 1 151 ? 29.789 2.494 -25.318 1.00 95.38 151 GLU A C 1
ATOM 1185 O O . GLU A 1 151 ? 30.735 2.605 -26.101 1.00 95.38 151 GLU A O 1
ATOM 1190 N N . THR A 1 152 ? 28.624 1.959 -25.695 1.00 95.25 152 THR A N 1
ATOM 1191 C CA . THR A 1 152 ? 28.394 1.408 -27.039 1.00 95.25 152 THR A CA 1
ATOM 1192 C C . THR A 1 152 ? 28.606 2.461 -28.132 1.00 95.25 152 THR A C 1
ATOM 1194 O O . THR A 1 152 ? 29.306 2.208 -29.114 1.00 95.25 152 THR A O 1
ATOM 1197 N N . ALA A 1 153 ? 28.043 3.662 -27.961 1.00 94.25 153 ALA A N 1
ATOM 1198 C CA . ALA A 1 153 ? 28.206 4.762 -28.910 1.00 94.25 153 ALA A CA 1
ATOM 1199 C C . ALA A 1 153 ? 29.670 5.220 -29.018 1.00 94.25 153 ALA A C 1
ATOM 1201 O O . ALA A 1 153 ? 30.155 5.482 -30.117 1.00 94.25 153 ALA A O 1
ATOM 1202 N N . THR A 1 154 ? 30.390 5.267 -27.895 1.00 94.50 154 THR A N 1
ATOM 1203 C CA . THR A 1 154 ? 31.809 5.648 -27.857 1.00 94.50 154 THR A CA 1
ATOM 1204 C C . THR A 1 154 ? 32.662 4.661 -28.652 1.00 94.50 154 THR A C 1
ATOM 1206 O O . THR A 1 154 ? 33.468 5.082 -29.483 1.00 94.50 154 THR A O 1
ATOM 1209 N N . ASN A 1 155 ? 32.425 3.358 -28.479 1.00 94.12 155 ASN A N 1
ATOM 1210 C CA . ASN A 1 155 ? 33.113 2.308 -29.232 1.00 94.12 155 ASN A CA 1
ATOM 1211 C C . ASN A 1 155 ? 32.837 2.401 -30.743 1.00 94.12 155 ASN A C 1
ATOM 1213 O O . ASN A 1 155 ? 33.761 2.287 -31.549 1.00 94.12 155 ASN A O 1
ATOM 1217 N N . LEU A 1 156 ? 31.587 2.670 -31.142 1.00 94.19 156 LEU A N 1
ATOM 1218 C CA . LEU A 1 156 ? 31.234 2.884 -32.552 1.00 94.19 156 LEU A CA 1
ATOM 1219 C C . LEU A 1 156 ? 31.949 4.106 -33.142 1.00 94.19 156 LEU A C 1
ATOM 1221 O O . LEU A 1 156 ? 32.518 4.011 -34.227 1.00 94.19 156 LEU A O 1
ATOM 1225 N N . ILE A 1 157 ? 31.975 5.232 -32.422 1.00 92.75 157 ILE A N 1
ATOM 1226 C CA . ILE A 1 157 ? 32.678 6.447 -32.859 1.00 92.75 157 ILE A CA 1
ATOM 1227 C C . ILE A 1 157 ? 34.180 6.183 -33.013 1.00 92.75 157 ILE A C 1
ATOM 1229 O O . ILE A 1 157 ? 34.775 6.636 -33.988 1.00 92.75 157 ILE A O 1
ATOM 1233 N N . MET A 1 158 ? 34.802 5.452 -32.082 1.00 90.00 158 MET A N 1
ATOM 1234 C CA . MET A 1 158 ? 36.217 5.080 -32.191 1.00 90.00 158 MET A CA 1
ATOM 1235 C C . MET A 1 158 ? 36.489 4.222 -33.432 1.00 90.00 158 MET A C 1
ATOM 1237 O O . MET A 1 158 ? 37.464 4.474 -34.140 1.00 90.00 158 MET A O 1
ATOM 1241 N N . ASN A 1 159 ? 35.618 3.256 -33.733 1.00 87.75 159 ASN A N 1
ATOM 1242 C CA . ASN A 1 159 ? 35.748 2.422 -34.929 1.00 87.75 159 ASN A CA 1
ATOM 1243 C C . ASN A 1 159 ? 35.593 3.240 -36.218 1.00 87.75 159 ASN A C 1
ATOM 1245 O O . ASN A 1 159 ? 36.434 3.132 -37.106 1.00 87.75 159 ASN A O 1
ATOM 1249 N N . LEU A 1 160 ? 34.585 4.115 -36.289 1.00 82.75 160 LEU A N 1
ATOM 1250 C CA . LEU A 1 160 ? 34.374 4.996 -37.442 1.00 82.75 160 LEU A CA 1
ATOM 1251 C C . LEU A 1 160 ? 35.534 5.976 -37.641 1.00 82.75 160 LEU A C 1
ATOM 1253 O O . LEU A 1 160 ? 35.952 6.200 -38.771 1.00 82.75 160 LEU A O 1
ATOM 1257 N N . LYS A 1 161 ? 36.099 6.530 -36.560 1.00 82.00 161 LYS A N 1
ATOM 1258 C CA . LYS A 1 161 ? 37.309 7.364 -36.644 1.00 82.00 161 LYS A CA 1
ATOM 1259 C C . LYS A 1 161 ? 38.491 6.586 -37.200 1.00 82.00 161 LYS A C 1
ATOM 1261 O O . LYS A 1 161 ? 39.188 7.094 -38.062 1.00 82.00 161 LYS A O 1
ATOM 1266 N N . LYS A 1 162 ? 38.688 5.341 -36.765 1.00 77.31 162 LYS A N 1
ATOM 1267 C CA . LYS A 1 162 ? 39.757 4.489 -37.294 1.00 77.31 162 LYS A CA 1
ATOM 1268 C C . LYS A 1 162 ? 39.585 4.229 -38.795 1.00 77.31 162 LYS A C 1
ATOM 1270 O O . LYS A 1 162 ? 40.575 4.247 -39.521 1.00 77.31 162 LYS A O 1
ATOM 1275 N N . GLU A 1 163 ? 38.356 3.991 -39.253 1.00 74.25 163 GLU A N 1
ATOM 1276 C CA . GLU A 1 163 ? 38.038 3.861 -40.683 1.00 74.25 163 GLU A CA 1
ATOM 1277 C C . GLU A 1 163 ? 38.248 5.177 -41.446 1.00 74.25 163 GLU A C 1
ATOM 1279 O O . GLU A 1 163 ? 38.789 5.163 -42.549 1.00 74.25 163 GLU A O 1
ATOM 1284 N N . PHE A 1 164 ? 37.894 6.316 -40.852 1.00 69.25 164 PHE A N 1
ATOM 1285 C CA . PHE A 1 164 ? 38.130 7.637 -41.431 1.00 69.25 164 PHE A CA 1
ATOM 1286 C C . PHE A 1 164 ? 39.625 7.980 -41.5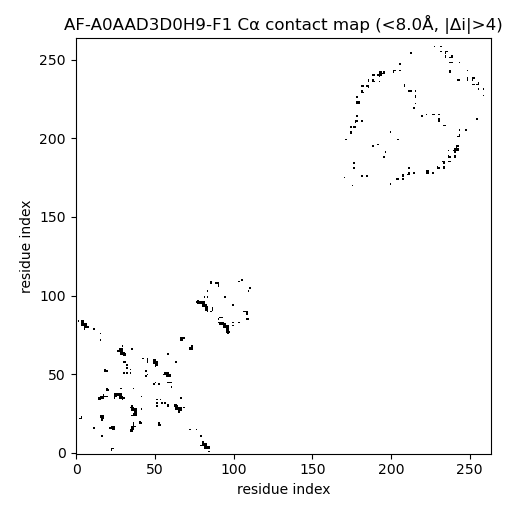28 1.00 69.25 164 PHE A C 1
ATOM 1288 O O . PHE A 1 164 ? 40.077 8.405 -42.584 1.00 69.25 164 PHE A O 1
ATOM 1295 N N . ASP A 1 165 ? 40.425 7.700 -40.497 1.00 65.69 165 ASP A N 1
ATOM 1296 C CA . ASP A 1 165 ? 41.884 7.892 -40.508 1.00 65.69 165 ASP A CA 1
ATOM 1297 C C . ASP A 1 165 ? 42.570 7.005 -41.568 1.00 65.69 165 ASP A C 1
ATOM 1299 O O . ASP A 1 165 ? 43.615 7.353 -42.123 1.00 65.69 165 ASP A O 1
ATOM 1303 N N . LEU A 1 166 ? 41.999 5.827 -41.855 1.00 60.28 166 LEU A N 1
ATOM 1304 C CA . LEU A 1 166 ? 42.417 4.963 -42.964 1.00 60.28 166 LEU A CA 1
ATOM 1305 C C . LEU A 1 166 ? 42.129 5.610 -44.329 1.00 60.28 166 LEU A C 1
ATOM 1307 O O . LEU A 1 166 ? 42.928 5.438 -45.247 1.00 60.28 166 LEU A O 1
ATOM 1311 N N . LEU A 1 167 ? 41.035 6.368 -44.448 1.00 56.56 167 LEU A N 1
ATOM 1312 C CA . LEU A 1 167 ? 40.684 7.129 -45.649 1.00 56.56 167 LEU A CA 1
ATOM 1313 C C . LEU A 1 167 ? 41.519 8.412 -45.790 1.00 56.56 167 LEU A C 1
ATOM 1315 O O . LEU A 1 167 ? 41.962 8.704 -46.892 1.00 56.56 167 LEU A O 1
ATOM 1319 N N . GLU A 1 168 ? 41.820 9.133 -44.706 1.00 50.91 168 GLU A N 1
ATOM 1320 C CA . GLU A 1 168 ? 42.694 10.324 -44.741 1.00 50.91 168 GLU A CA 1
ATOM 1321 C C . GLU A 1 168 ? 44.151 9.996 -45.101 1.00 50.91 168 GLU A C 1
ATOM 1323 O O . GLU A 1 168 ? 44.845 10.813 -45.705 1.00 50.91 168 GLU A O 1
ATOM 1328 N N . LYS A 1 169 ? 44.631 8.783 -44.787 1.00 51.16 169 LYS A N 1
ATOM 1329 C CA . LYS A 1 169 ? 45.951 8.300 -45.239 1.00 51.16 169 LYS A CA 1
ATOM 1330 C C . LYS A 1 169 ? 46.041 8.089 -46.751 1.00 51.16 169 LYS A C 1
ATOM 1332 O O . LYS A 1 169 ? 47.143 7.884 -47.265 1.00 51.16 169 LYS A O 1
ATOM 1337 N N . ILE A 1 170 ? 44.921 8.156 -47.468 1.00 52.22 170 ILE A N 1
ATOM 1338 C CA . ILE A 1 170 ? 44.909 8.301 -48.921 1.00 52.22 170 ILE A CA 1
ATOM 1339 C C . ILE A 1 170 ? 45.237 9.770 -49.209 1.00 52.22 170 ILE A C 1
ATOM 1341 O O . ILE A 1 170 ? 44.361 10.608 -49.377 1.00 52.22 170 ILE A O 1
ATOM 1345 N N . ASP A 1 171 ? 46.529 10.095 -49.215 1.00 44.00 171 ASP A N 1
ATOM 1346 C CA . ASP A 1 171 ? 47.039 11.435 -49.500 1.00 44.00 171 ASP A CA 1
ATOM 1347 C C . ASP A 1 171 ? 46.553 11.941 -50.875 1.00 44.00 171 ASP A C 1
ATOM 1349 O O . ASP A 1 171 ? 47.111 11.627 -51.931 1.00 44.00 171 ASP A O 1
ATOM 1353 N N . HIS A 1 172 ? 45.495 12.754 -50.860 1.00 50.12 172 HIS A N 1
ATOM 1354 C CA . HIS A 1 172 ? 44.920 13.388 -52.046 1.00 50.12 172 HIS A CA 1
ATOM 1355 C C . HIS A 1 172 ? 45.823 14.488 -52.639 1.00 50.12 172 HIS A C 1
ATOM 1357 O O . HIS A 1 172 ? 45.557 14.966 -53.743 1.00 50.12 172 HIS A O 1
ATOM 1363 N N . SER A 1 173 ? 46.908 14.886 -51.957 1.00 47.31 173 SER A N 1
ATOM 1364 C CA . SER A 1 173 ? 47.828 15.923 -52.441 1.00 47.31 173 SER A CA 1
ATOM 1365 C C . SER A 1 173 ? 48.911 15.382 -53.386 1.00 47.31 173 SER A C 1
ATOM 1367 O O . SER A 1 173 ? 49.345 16.107 -54.289 1.00 47.31 173 SER A O 1
ATOM 1369 N N . SER A 1 174 ? 49.286 14.101 -53.265 1.00 53.09 174 SER A N 1
ATOM 1370 C CA . SER A 1 174 ? 50.331 13.479 -54.095 1.00 53.09 174 SER A CA 1
ATOM 1371 C C . SER A 1 174 ? 49.826 12.758 -55.348 1.00 53.09 174 SER A C 1
ATOM 1373 O O . SER A 1 174 ? 50.647 12.431 -56.205 1.00 53.09 174 SER A O 1
ATOM 1375 N N . TYR A 1 175 ? 48.508 12.542 -55.509 1.00 58.91 175 TYR A N 1
ATOM 1376 C CA . TYR A 1 175 ? 47.926 11.793 -56.644 1.00 58.91 175 TYR A CA 1
ATOM 1377 C C . TYR A 1 175 ? 48.724 10.512 -56.933 1.00 58.91 175 TYR A C 1
ATOM 1379 O O . TYR A 1 175 ? 49.103 10.232 -58.075 1.00 58.91 175 TYR A O 1
ATOM 1387 N N . ASN A 1 176 ? 49.019 9.749 -55.877 1.00 61.91 176 ASN A N 1
ATOM 1388 C CA . ASN A 1 176 ? 49.943 8.616 -55.895 1.00 61.91 176 ASN A CA 1
ATOM 1389 C C . ASN A 1 176 ? 49.347 7.360 -56.567 1.00 61.91 176 ASN A C 1
ATOM 1391 O O . ASN A 1 176 ? 49.590 6.234 -56.136 1.00 61.91 176 ASN A O 1
ATOM 1395 N N . PHE A 1 177 ? 48.526 7.551 -57.604 1.00 65.69 177 PHE A N 1
ATOM 1396 C CA . PHE A 1 177 ? 47.959 6.488 -58.419 1.00 65.69 177 PHE A CA 1
ATOM 1397 C C . PHE A 1 177 ? 48.983 6.044 -59.474 1.00 65.69 177 PHE A C 1
ATOM 1399 O O . PHE A 1 177 ? 49.380 6.814 -60.357 1.00 65.69 177 PHE A O 1
ATOM 1406 N N . TYR A 1 178 ? 49.411 4.793 -59.355 1.00 68.00 178 TYR A N 1
ATOM 1407 C CA . TYR A 1 178 ? 50.373 4.076 -60.178 1.00 68.00 178 TYR A CA 1
ATOM 1408 C C . TYR A 1 178 ? 49.838 2.690 -60.554 1.00 68.00 178 TYR A C 1
ATOM 1410 O O . TYR A 1 178 ? 48.702 2.317 -60.277 1.00 68.00 178 TYR A O 1
ATOM 1418 N N . ARG A 1 179 ? 50.719 1.880 -61.145 1.00 67.75 179 ARG A N 1
ATOM 1419 C CA . ARG A 1 179 ? 50.429 0.521 -61.601 1.00 67.75 179 ARG A CA 1
ATOM 1420 C C . ARG A 1 179 ? 49.784 -0.382 -60.538 1.00 67.75 179 ARG A C 1
ATOM 1422 O O . ARG A 1 179 ? 48.983 -1.231 -60.891 1.00 67.75 179 ARG A O 1
ATOM 1429 N N . TYR A 1 180 ? 50.097 -0.192 -59.255 1.00 71.44 180 TYR A N 1
ATOM 1430 C CA . TYR A 1 180 ? 49.671 -1.078 -58.160 1.00 71.44 180 TYR A CA 1
ATOM 1431 C C . TYR A 1 180 ? 48.338 -0.700 -57.487 1.00 71.44 180 TYR A C 1
ATOM 1433 O O . TYR A 1 180 ? 47.881 -1.437 -56.623 1.00 71.44 180 TYR A O 1
ATOM 1441 N N . ASN A 1 181 ? 47.713 0.424 -57.852 1.00 80.56 181 ASN A N 1
ATOM 1442 C CA . ASN A 1 181 ? 46.470 0.920 -57.233 1.00 80.56 181 ASN A CA 1
ATOM 1443 C C . ASN A 1 181 ? 45.477 1.479 -58.273 1.00 80.56 181 ASN A C 1
ATOM 1445 O O . ASN A 1 181 ? 44.709 2.406 -58.011 1.00 80.56 181 ASN A O 1
ATOM 1449 N N . VAL A 1 182 ? 45.478 0.888 -59.472 1.00 86.00 182 VAL A N 1
ATOM 1450 C CA . VAL A 1 182 ? 44.544 1.220 -60.563 1.00 86.00 182 VAL A CA 1
ATOM 1451 C C . VAL A 1 182 ? 43.084 1.023 -60.145 1.00 86.00 182 VAL A C 1
ATOM 1453 O O . VAL A 1 182 ? 42.227 1.834 -60.498 1.00 86.00 182 VAL A O 1
ATOM 1456 N N . VAL A 1 183 ? 42.805 -0.016 -59.351 1.00 86.50 183 VAL A N 1
ATOM 1457 C CA . VAL A 1 183 ? 41.458 -0.319 -58.842 1.00 86.50 183 VAL A CA 1
ATOM 1458 C C . VAL A 1 183 ? 40.944 0.794 -57.929 1.00 86.50 183 VAL A C 1
ATOM 1460 O O . VAL A 1 183 ? 39.799 1.214 -58.081 1.00 86.50 183 VAL A O 1
ATOM 1463 N N . ASP A 1 184 ? 41.784 1.328 -57.041 1.00 85.75 184 ASP A N 1
ATOM 1464 C CA . ASP A 1 184 ? 41.398 2.416 -56.133 1.00 85.75 184 ASP A CA 1
ATOM 1465 C C . ASP A 1 184 ? 41.040 3.689 -56.913 1.00 85.75 184 ASP A C 1
ATOM 1467 O O . ASP A 1 184 ? 40.058 4.367 -56.601 1.00 85.75 184 ASP A O 1
ATOM 1471 N N . LEU A 1 185 ? 41.788 3.979 -57.987 1.00 88.62 185 LEU A N 1
ATOM 1472 C CA . LEU A 1 185 ? 41.488 5.094 -58.884 1.00 88.62 185 LEU A CA 1
ATOM 1473 C C . LEU A 1 185 ? 40.151 4.898 -59.615 1.00 88.62 185 LEU A C 1
ATOM 1475 O 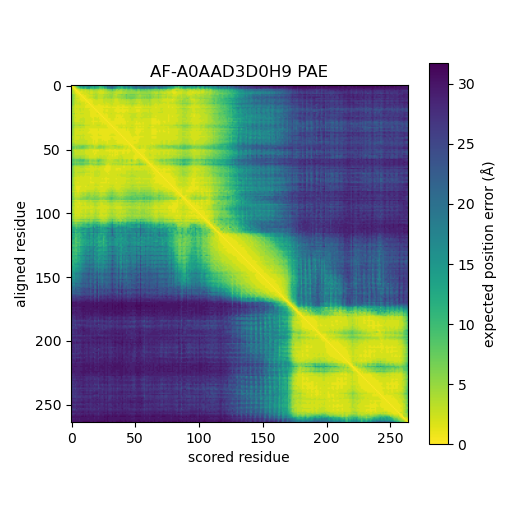O . LEU A 1 185 ? 39.352 5.831 -59.704 1.00 88.62 185 LEU A O 1
ATOM 1479 N N . ALA A 1 186 ? 39.880 3.689 -60.111 1.00 91.81 186 ALA A N 1
ATOM 1480 C CA . ALA A 1 186 ? 38.607 3.377 -60.757 1.00 91.81 186 ALA A CA 1
ATOM 1481 C C . ALA A 1 186 ? 37.436 3.497 -59.768 1.00 91.81 186 ALA A C 1
ATOM 1483 O O . ALA A 1 186 ? 36.408 4.095 -60.088 1.00 91.81 186 ALA A O 1
ATOM 1484 N N . GLN A 1 187 ? 37.601 3.007 -58.536 1.00 90.38 187 GLN A N 1
ATOM 1485 C CA . GLN A 1 187 ? 36.586 3.121 -57.491 1.00 90.38 187 GLN A CA 1
ATOM 1486 C C . GLN A 1 187 ? 36.283 4.581 -57.138 1.00 90.38 187 GLN A C 1
ATOM 1488 O O . GLN A 1 187 ? 35.109 4.942 -57.040 1.00 90.38 187 GLN A O 1
ATOM 1493 N N . LEU A 1 188 ? 37.307 5.432 -57.018 1.00 88.69 188 LEU A N 1
ATOM 1494 C CA . LEU A 1 188 ? 37.140 6.864 -56.759 1.00 88.69 188 LEU A CA 1
ATOM 1495 C C . LEU A 1 188 ? 36.252 7.544 -57.813 1.00 88.69 188 LEU A C 1
ATOM 1497 O O . LEU A 1 188 ? 35.318 8.266 -57.454 1.00 88.69 188 LEU A O 1
ATOM 1501 N N . ILE A 1 189 ? 36.523 7.287 -59.097 1.00 91.38 189 ILE A N 1
ATOM 1502 C CA . ILE A 1 189 ? 35.771 7.878 -60.213 1.00 91.38 189 ILE A CA 1
ATOM 1503 C C . ILE A 1 189 ? 34.359 7.274 -60.284 1.00 91.38 189 ILE A C 1
ATOM 1505 O O . ILE A 1 189 ? 33.384 8.010 -60.412 1.00 91.38 189 ILE A O 1
ATOM 1509 N N . SER A 1 190 ? 34.222 5.952 -60.128 1.00 93.94 190 SER A N 1
ATOM 1510 C CA . SER A 1 190 ? 32.924 5.256 -60.212 1.00 93.94 190 SER A CA 1
ATOM 1511 C C . SER A 1 190 ? 31.921 5.681 -59.133 1.00 93.94 190 SER A C 1
ATOM 1513 O O . SER A 1 190 ? 30.722 5.732 -59.392 1.00 93.94 190 SER A O 1
ATOM 1515 N N . ARG A 1 191 ? 32.390 6.031 -57.928 1.00 90.75 191 ARG A N 1
ATOM 1516 C CA . ARG A 1 191 ? 31.526 6.521 -56.840 1.00 90.75 191 ARG A CA 1
ATOM 1517 C C . ARG A 1 191 ? 30.975 7.925 -57.103 1.00 90.75 191 ARG A C 1
ATOM 1519 O O . ARG A 1 191 ? 29.992 8.306 -56.482 1.00 90.75 191 ARG A O 1
ATOM 1526 N N . ASN A 1 192 ? 31.596 8.670 -58.015 1.00 91.19 192 ASN A N 1
ATOM 1527 C CA . ASN A 1 192 ? 31.377 10.098 -58.230 1.00 91.19 192 ASN A CA 1
ATOM 1528 C C . ASN A 1 192 ? 31.250 10.432 -59.731 1.00 91.19 192 ASN A C 1
ATOM 1530 O O . ASN A 1 192 ? 31.729 11.473 -60.176 1.00 91.19 192 ASN A O 1
ATOM 1534 N N . LEU A 1 193 ? 30.642 9.545 -60.533 1.00 92.06 193 LEU A N 1
ATOM 1535 C CA . LEU A 1 193 ? 30.653 9.629 -62.007 1.00 92.06 193 LEU A CA 1
ATOM 1536 C C . LEU A 1 193 ? 30.209 10.988 -62.562 1.00 92.06 193 LEU A C 1
ATOM 1538 O O . LEU A 1 193 ? 30.800 11.472 -63.526 1.00 92.06 193 LEU A O 1
ATOM 1542 N N . MET A 1 194 ? 29.176 11.577 -61.952 1.00 91.75 194 MET A N 1
ATOM 1543 C CA . MET A 1 194 ? 28.557 12.828 -62.403 1.00 91.75 194 MET A CA 1
ATOM 1544 C C . MET A 1 194 ? 28.796 14.011 -61.457 1.00 91.75 194 MET A C 1
ATOM 1546 O O . MET A 1 194 ? 28.488 15.144 -61.821 1.00 91.75 194 MET A O 1
ATOM 1550 N N . ASP A 1 195 ? 29.327 13.760 -60.260 1.00 89.31 195 ASP A N 1
ATOM 1551 C CA . ASP A 1 195 ? 29.501 14.761 -59.204 1.00 89.31 195 ASP A CA 1
ATOM 1552 C C . ASP A 1 195 ? 30.920 14.667 -58.634 1.00 89.31 195 ASP A C 1
ATOM 1554 O O . ASP A 1 195 ? 31.180 14.019 -57.622 1.00 89.31 195 ASP A O 1
ATOM 1558 N N . LYS A 1 196 ? 31.884 15.231 -59.373 1.00 90.38 196 LYS A N 1
ATOM 1559 C CA . LYS A 1 196 ? 33.302 15.207 -58.999 1.00 90.38 196 LYS A CA 1
ATOM 1560 C C . LYS A 1 196 ? 33.538 16.087 -57.760 1.00 90.38 196 LYS A C 1
ATOM 1562 O O . LYS A 1 196 ? 33.288 17.291 -57.852 1.00 90.38 196 LYS A O 1
ATOM 1567 N N . PRO A 1 197 ? 34.161 15.566 -56.684 1.00 88.25 197 PRO A N 1
ATOM 1568 C CA . PRO A 1 197 ? 34.585 16.377 -55.542 1.00 88.25 197 PRO A CA 1
ATOM 1569 C C . PRO A 1 197 ? 35.389 17.622 -55.957 1.00 88.25 197 PRO A C 1
ATOM 1571 O O . PRO A 1 197 ? 36.202 17.585 -56.895 1.00 88.25 197 PRO A O 1
ATOM 1574 N N . GLY A 1 198 ? 35.151 18.742 -55.270 1.00 81.31 198 GLY A N 1
ATOM 1575 C CA . GLY A 1 198 ? 35.730 20.046 -55.611 1.00 81.31 198 GLY A CA 1
ATOM 1576 C C . GLY A 1 198 ? 37.249 20.100 -55.440 1.00 81.31 198 GLY A C 1
ATOM 1577 O O . GLY A 1 198 ? 37.931 20.809 -56.175 1.00 81.31 198 GLY A O 1
ATOM 1578 N N . GLU A 1 199 ? 37.784 19.293 -54.527 1.00 81.75 199 GLU A N 1
ATOM 1579 C CA . GLU A 1 199 ? 39.201 19.200 -54.172 1.00 81.75 199 GLU A CA 1
ATOM 1580 C C . GLU A 1 199 ? 40.032 18.420 -55.208 1.00 81.75 199 GLU A C 1
ATOM 1582 O O . GLU A 1 199 ? 41.264 18.463 -55.183 1.00 81.75 199 GLU A O 1
ATOM 1587 N N . ILE A 1 200 ? 39.376 17.703 -56.129 1.00 83.69 200 ILE A N 1
ATOM 1588 C CA . ILE A 1 200 ? 40.041 16.859 -57.126 1.00 83.69 200 ILE A CA 1
ATOM 1589 C C . ILE A 1 200 ? 40.331 17.643 -58.411 1.00 83.69 200 ILE A C 1
ATOM 1591 O O . ILE A 1 200 ? 39.433 18.184 -59.056 1.00 83.69 200 ILE A O 1
ATOM 1595 N N . ASP A 1 201 ? 41.584 17.614 -58.849 1.00 87.25 201 ASP A N 1
ATOM 1596 C CA . ASP A 1 201 ? 42.059 18.166 -60.114 1.00 87.25 201 ASP A CA 1
ATOM 1597 C C . ASP A 1 201 ? 41.963 17.108 -61.225 1.00 87.25 201 ASP A C 1
ATOM 1599 O O . ASP A 1 201 ? 42.715 16.126 -61.259 1.00 87.25 201 ASP A O 1
ATOM 1603 N N . SER A 1 202 ? 41.049 17.334 -62.169 1.00 90.25 202 SER A N 1
ATOM 1604 C CA . SER A 1 202 ? 40.816 16.444 -63.310 1.00 90.25 202 SER A CA 1
ATOM 1605 C C . SER A 1 202 ? 42.054 16.220 -64.182 1.00 90.25 202 SER A C 1
ATOM 1607 O O . SER A 1 202 ? 42.244 15.120 -64.695 1.00 90.25 202 SER A O 1
ATOM 1609 N N . ASN A 1 203 ? 42.928 17.220 -64.340 1.00 89.88 203 ASN A N 1
ATOM 1610 C CA . ASN A 1 203 ? 44.132 17.087 -65.164 1.00 89.88 203 ASN A CA 1
ATOM 1611 C C . ASN A 1 203 ? 45.166 16.188 -64.492 1.00 89.88 203 ASN A C 1
ATOM 1613 O O . ASN A 1 203 ? 45.842 15.402 -65.159 1.00 89.88 203 ASN A O 1
ATOM 1617 N N . ARG A 1 204 ? 45.279 16.265 -63.164 1.00 86.62 204 ARG A N 1
ATOM 1618 C CA . ARG A 1 204 ? 46.149 15.361 -62.406 1.00 86.62 204 ARG A CA 1
ATOM 1619 C C . ARG A 1 204 ? 45.644 13.924 -62.466 1.00 86.62 204 ARG A C 1
ATOM 1621 O O . ARG A 1 204 ? 46.442 13.028 -62.735 1.00 86.62 204 ARG A O 1
ATOM 1628 N N . ILE A 1 205 ? 44.334 13.713 -62.320 1.00 90.31 205 ILE A N 1
ATOM 1629 C CA . ILE A 1 205 ? 43.713 12.391 -62.500 1.00 90.31 205 ILE A CA 1
ATOM 1630 C C . ILE A 1 205 ? 43.962 11.865 -63.913 1.00 90.31 205 ILE A C 1
ATOM 1632 O O . ILE A 1 205 ? 44.430 10.739 -64.071 1.00 90.31 205 ILE A O 1
ATOM 1636 N N . TYR A 1 206 ? 43.735 12.689 -64.935 1.00 93.06 206 TYR A N 1
ATOM 1637 C CA . TYR A 1 206 ? 43.980 12.318 -66.326 1.00 93.06 206 TYR A CA 1
ATOM 1638 C C . TYR A 1 206 ? 45.433 11.879 -66.557 1.00 93.06 206 TYR A C 1
ATOM 1640 O O . TYR A 1 206 ? 45.682 10.859 -67.198 1.00 93.06 206 TYR A O 1
ATOM 1648 N N . ASN A 1 207 ? 46.407 12.590 -65.983 1.00 87.81 207 ASN A N 1
ATOM 1649 C CA . ASN A 1 207 ? 47.816 12.206 -66.069 1.00 87.81 207 ASN A CA 1
ATOM 1650 C C . ASN A 1 207 ? 48.097 10.857 -65.387 1.00 87.81 207 ASN A C 1
ATOM 1652 O O . ASN A 1 207 ? 48.889 10.069 -65.905 1.00 87.81 207 ASN A O 1
ATOM 1656 N N . CYS A 1 208 ? 47.443 10.550 -64.264 1.00 88.44 208 CYS A N 1
ATOM 1657 C CA . CYS A 1 208 ? 47.539 9.230 -63.637 1.00 88.44 208 CYS A CA 1
ATOM 1658 C C . CYS A 1 208 ? 46.970 8.127 -64.535 1.00 88.44 208 CYS A C 1
ATOM 1660 O O . CYS A 1 208 ? 47.647 7.122 -64.757 1.00 88.44 208 CYS A O 1
ATOM 1662 N N . VAL A 1 209 ? 45.783 8.341 -65.109 1.00 92.62 209 VAL A N 1
ATOM 1663 C CA . VAL A 1 209 ? 45.144 7.408 -66.053 1.00 92.62 209 VAL A CA 1
ATOM 1664 C C . VAL A 1 209 ? 46.047 7.168 -67.267 1.00 92.62 209 VAL A C 1
ATOM 1666 O O . VAL A 1 209 ? 46.332 6.022 -67.614 1.00 92.62 209 VAL A O 1
ATOM 1669 N N . HIS A 1 210 ? 46.588 8.237 -67.855 1.00 91.81 210 HIS A N 1
ATOM 1670 C CA . HIS A 1 210 ? 47.501 8.161 -68.994 1.00 91.81 210 HIS A CA 1
ATOM 1671 C C . HIS A 1 210 ? 48.777 7.371 -68.669 1.00 91.81 210 HIS A C 1
ATOM 1673 O O . HIS A 1 210 ? 49.196 6.529 -69.464 1.00 91.81 210 HIS A O 1
ATOM 1679 N N . ARG A 1 211 ? 49.385 7.583 -67.491 1.00 87.81 211 ARG A N 1
ATOM 1680 C CA . ARG A 1 211 ? 50.549 6.794 -67.046 1.00 87.81 211 ARG A CA 1
ATOM 1681 C C . ARG A 1 211 ? 50.212 5.310 -66.911 1.00 87.81 211 ARG A C 1
ATOM 1683 O O . ARG A 1 211 ? 51.025 4.478 -67.309 1.00 87.81 211 ARG A O 1
ATOM 1690 N N . CYS A 1 212 ? 49.031 4.978 -66.386 1.00 89.25 212 CYS A N 1
ATOM 1691 C CA . CYS A 1 212 ? 48.598 3.589 -66.249 1.00 89.25 212 CYS A CA 1
ATOM 1692 C C . CYS A 1 212 ? 48.422 2.915 -67.620 1.00 89.25 212 CYS A C 1
ATOM 1694 O O . CYS A 1 212 ? 48.925 1.809 -67.821 1.00 89.25 212 CYS A O 1
ATOM 1696 N N . TYR A 1 213 ? 47.802 3.611 -68.580 1.00 91.94 213 TYR A N 1
ATOM 1697 C CA . TYR A 1 213 ? 47.672 3.138 -69.961 1.00 91.94 213 TYR A CA 1
ATOM 1698 C C . TYR A 1 213 ? 49.034 2.956 -70.648 1.00 91.94 213 TYR A C 1
ATOM 1700 O O . TYR A 1 213 ? 49.311 1.891 -71.191 1.00 91.94 213 TYR A O 1
ATOM 1708 N N . ARG A 1 214 ? 49.934 3.944 -70.566 1.00 88.19 214 ARG A N 1
ATOM 1709 C CA . ARG A 1 214 ? 51.288 3.842 -71.145 1.00 88.19 214 ARG A CA 1
ATOM 1710 C C . ARG A 1 214 ? 52.082 2.672 -70.576 1.00 88.19 214 ARG A C 1
ATOM 1712 O O . ARG A 1 214 ? 52.832 2.023 -71.294 1.00 88.19 214 ARG A O 1
ATOM 1719 N N . ALA A 1 215 ? 51.922 2.391 -69.287 1.00 83.75 215 ALA A N 1
ATOM 1720 C CA . ALA A 1 215 ? 52.559 1.242 -68.663 1.00 83.75 215 ALA A CA 1
ATOM 1721 C C . ALA A 1 215 ? 52.009 -0.108 -69.146 1.00 83.75 215 ALA A C 1
ATOM 1723 O O . ALA A 1 215 ? 52.752 -1.092 -69.168 1.00 83.75 215 ALA A O 1
ATOM 1724 N N . LEU A 1 216 ? 50.730 -0.152 -69.525 1.00 88.00 216 LEU A N 1
ATOM 1725 C CA . LEU A 1 216 ? 50.139 -1.311 -70.185 1.00 88.00 216 LEU A CA 1
ATOM 1726 C C . LEU A 1 216 ? 50.696 -1.456 -71.609 1.00 88.00 216 LEU A C 1
ATOM 1728 O O . LEU A 1 216 ? 51.158 -2.534 -71.962 1.00 88.00 216 LEU A O 1
ATOM 1732 N N . GLU A 1 217 ? 50.728 -0.364 -72.379 1.00 87.19 217 GLU A N 1
ATOM 1733 C CA . GLU A 1 217 ? 51.266 -0.316 -73.749 1.00 87.19 217 GLU A CA 1
ATOM 1734 C C . GLU A 1 217 ? 52.740 -0.752 -73.817 1.00 87.19 217 GLU A C 1
ATOM 1736 O O . GLU A 1 217 ? 53.127 -1.508 -74.703 1.00 87.19 217 GLU A O 1
ATOM 1741 N N . ASN A 1 218 ? 53.554 -0.339 -72.842 1.00 84.31 218 ASN A N 1
ATOM 1742 C CA . ASN A 1 218 ? 54.972 -0.700 -72.763 1.00 84.31 218 ASN A CA 1
ATOM 1743 C C . ASN A 1 218 ? 55.228 -2.141 -72.281 1.00 84.31 218 ASN A C 1
ATOM 1745 O O . ASN A 1 218 ? 56.370 -2.595 -72.340 1.00 84.31 218 ASN A O 1
ATOM 1749 N N . GLY A 1 219 ? 54.213 -2.850 -71.771 1.00 80.12 219 GLY A N 1
ATOM 1750 C CA . GLY A 1 219 ? 54.325 -4.264 -71.397 1.00 80.12 219 GLY A CA 1
ATOM 1751 C C . GLY A 1 219 ? 55.342 -4.569 -70.290 1.00 80.12 219 GLY A C 1
ATOM 1752 O O . GLY A 1 219 ? 56.024 -5.590 -70.352 1.00 80.12 219 GLY A O 1
ATOM 1753 N N . TYR A 1 220 ? 55.485 -3.692 -69.289 1.00 77.31 220 TYR A N 1
ATOM 1754 C CA . TYR A 1 220 ? 56.471 -3.884 -68.219 1.00 77.31 220 TYR A CA 1
ATOM 1755 C C . TYR A 1 220 ? 56.293 -5.219 -67.468 1.00 77.31 220 TYR A C 1
ATOM 1757 O O . TYR A 1 220 ? 55.185 -5.591 -67.078 1.00 77.31 220 TYR A O 1
ATOM 1765 N N . SER A 1 221 ? 57.405 -5.918 -67.220 1.00 69.69 221 SER A N 1
ATOM 1766 C CA . SER A 1 221 ? 57.425 -7.260 -66.617 1.00 69.69 221 SER A CA 1
ATOM 1767 C C . SER A 1 221 ? 57.025 -7.305 -65.137 1.00 69.69 221 SER A C 1
ATOM 1769 O O . SER A 1 221 ? 56.739 -8.378 -64.621 1.00 69.69 221 SER A O 1
ATOM 1771 N N . ASP A 1 222 ? 57.031 -6.163 -64.447 1.00 76.69 222 ASP A N 1
ATOM 1772 C CA . ASP A 1 222 ? 56.621 -5.996 -63.046 1.00 76.69 222 ASP A CA 1
ATOM 1773 C C . ASP A 1 222 ? 55.159 -5.532 -62.897 1.00 76.69 222 ASP A C 1
ATOM 1775 O O . ASP A 1 222 ? 54.745 -5.127 -61.813 1.00 76.69 222 ASP A O 1
ATOM 1779 N N . ASN A 1 223 ? 54.360 -5.556 -63.969 1.00 78.25 223 ASN A N 1
ATOM 1780 C CA . ASN A 1 223 ? 52.945 -5.205 -63.877 1.00 78.25 223 ASN A CA 1
ATOM 1781 C C . ASN A 1 223 ? 52.176 -6.199 -62.974 1.00 78.25 223 ASN A C 1
ATOM 1783 O O . ASN A 1 223 ? 52.434 -7.405 -63.029 1.00 78.25 223 ASN A O 1
ATOM 1787 N N . PRO A 1 224 ? 51.204 -5.726 -62.167 1.00 81.25 224 PRO A N 1
ATOM 1788 C CA . PRO A 1 224 ? 50.377 -6.597 -61.333 1.00 81.25 224 PRO A CA 1
ATOM 1789 C C . PRO A 1 224 ? 49.632 -7.688 -62.111 1.00 81.25 224 PRO A C 1
ATOM 1791 O O . PRO A 1 224 ? 49.360 -7.571 -63.309 1.00 81.25 224 PRO A O 1
ATOM 1794 N N . SER A 1 225 ? 49.236 -8.747 -61.403 1.00 80.44 225 SER A N 1
ATOM 1795 C CA . SER A 1 225 ? 48.341 -9.763 -61.969 1.00 80.44 225 SER A CA 1
ATOM 1796 C C . SER A 1 225 ? 47.039 -9.109 -62.432 1.00 80.44 225 SER A C 1
ATOM 1798 O O . SER A 1 225 ? 46.477 -8.301 -61.706 1.00 80.44 225 SER A O 1
ATOM 1800 N N . HIS A 1 226 ? 46.570 -9.454 -63.634 1.00 86.31 226 HIS A N 1
ATOM 1801 C CA . HIS A 1 226 ? 45.356 -8.889 -64.250 1.00 86.31 226 HIS A CA 1
ATOM 1802 C C . HIS A 1 226 ? 45.381 -7.378 -64.540 1.00 86.31 226 HIS A C 1
ATOM 1804 O O . HIS A 1 226 ? 44.347 -6.818 -64.893 1.00 86.31 226 HIS A O 1
ATOM 1810 N N . TYR A 1 227 ? 46.555 -6.739 -64.533 1.00 87.94 227 TYR A N 1
ATOM 1811 C CA . TYR A 1 227 ? 46.701 -5.297 -64.767 1.00 87.94 227 TYR A CA 1
ATOM 1812 C C . TYR A 1 227 ? 45.982 -4.769 -66.025 1.00 87.94 227 TYR A C 1
ATOM 1814 O O . TYR A 1 227 ? 45.423 -3.676 -66.016 1.00 87.94 227 TYR A O 1
ATOM 1822 N N . HIS A 1 228 ? 45.944 -5.551 -67.109 1.00 88.19 228 HIS A N 1
ATOM 1823 C CA . HIS A 1 228 ? 45.210 -5.193 -68.328 1.00 88.19 228 HIS A CA 1
ATOM 1824 C C . HIS A 1 228 ? 43.692 -5.056 -68.103 1.00 88.19 228 HIS A C 1
ATOM 1826 O O . HIS A 1 228 ? 43.076 -4.147 -68.662 1.00 88.19 228 HIS A O 1
ATOM 1832 N N . LEU A 1 229 ? 43.094 -5.914 -67.267 1.00 90.44 229 LEU A N 1
ATOM 1833 C CA . LEU A 1 229 ? 41.678 -5.839 -66.895 1.00 90.44 229 LEU A CA 1
ATOM 1834 C C . LEU A 1 229 ? 41.424 -4.622 -66.010 1.00 90.44 229 LEU A C 1
ATOM 1836 O O . LEU A 1 229 ? 40.478 -3.879 -66.263 1.00 90.44 229 LEU A O 1
ATOM 1840 N N . ASP A 1 230 ? 42.299 -4.372 -65.036 1.00 92.38 230 ASP A N 1
ATOM 1841 C CA . ASP A 1 230 ? 42.170 -3.230 -64.128 1.00 92.38 230 ASP A CA 1
ATOM 1842 C C . ASP A 1 230 ? 42.258 -1.899 -64.884 1.00 92.38 230 ASP A C 1
ATOM 1844 O O . ASP A 1 230 ? 41.441 -1.001 -64.674 1.00 92.38 230 ASP A O 1
ATOM 1848 N N . VAL A 1 231 ? 43.209 -1.776 -65.819 1.00 92.44 231 VAL A N 1
ATOM 1849 C CA . VAL A 1 231 ? 43.335 -0.588 -66.677 1.00 92.44 231 VAL A CA 1
ATOM 1850 C C . VAL A 1 231 ? 42.133 -0.462 -67.611 1.00 92.44 231 VAL A C 1
ATOM 1852 O O . VAL A 1 231 ? 41.621 0.641 -67.782 1.00 92.44 231 VAL A O 1
ATOM 1855 N N . SER A 1 232 ? 41.623 -1.565 -68.165 1.00 93.19 232 SER A N 1
ATOM 1856 C CA . SER A 1 232 ? 40.415 -1.538 -69.005 1.00 93.19 232 SER A CA 1
ATOM 1857 C C . SER A 1 232 ? 39.187 -1.061 -68.223 1.00 93.19 232 SER A C 1
ATOM 1859 O O . SER A 1 232 ? 38.429 -0.216 -68.708 1.00 93.19 232 SER A O 1
ATOM 1861 N N . MET A 1 233 ? 39.016 -1.536 -66.986 1.00 94.12 233 MET A N 1
ATOM 1862 C CA . MET A 1 233 ? 37.967 -1.075 -66.076 1.00 94.12 233 MET A CA 1
ATOM 1863 C C . MET A 1 233 ? 38.131 0.417 -65.765 1.00 94.12 233 MET A C 1
ATOM 1865 O O . MET A 1 233 ? 37.159 1.170 -65.857 1.00 94.12 233 MET A O 1
ATOM 1869 N N . LEU A 1 234 ? 39.350 0.861 -65.440 1.00 95.38 234 LEU A N 1
ATOM 1870 C CA . LEU A 1 234 ? 39.647 2.266 -65.167 1.00 95.38 234 LEU A CA 1
ATOM 1871 C C . LEU A 1 234 ? 39.292 3.153 -66.365 1.00 95.38 234 LEU A C 1
ATOM 1873 O O . LEU A 1 234 ? 38.581 4.140 -66.194 1.00 95.38 234 LEU A O 1
ATOM 1877 N N . LEU A 1 235 ? 39.751 2.805 -67.570 1.00 96.44 235 LEU A N 1
ATOM 1878 C CA . LEU A 1 235 ? 39.489 3.586 -68.779 1.00 96.44 235 LEU A CA 1
ATOM 1879 C C . LEU A 1 235 ? 37.992 3.663 -69.085 1.00 96.44 235 LEU A C 1
ATOM 1881 O O . LEU A 1 235 ? 37.479 4.750 -69.339 1.00 96.44 235 LEU A O 1
ATOM 1885 N N . THR A 1 236 ? 37.280 2.541 -68.980 1.00 96.12 236 THR A N 1
ATOM 1886 C CA . THR A 1 236 ? 35.822 2.497 -69.182 1.00 96.12 236 THR A CA 1
ATOM 1887 C C . THR A 1 236 ? 35.095 3.371 -68.160 1.00 96.12 236 THR A C 1
ATOM 1889 O O . THR A 1 236 ? 34.192 4.126 -68.509 1.00 96.12 236 THR A O 1
ATOM 1892 N N . THR A 1 237 ? 35.533 3.334 -66.900 1.00 96.00 237 THR A N 1
ATOM 1893 C CA . THR A 1 237 ? 34.986 4.184 -65.832 1.00 96.00 237 THR A CA 1
ATOM 1894 C C . THR A 1 237 ? 35.265 5.666 -66.093 1.00 96.00 237 THR A C 1
ATOM 1896 O O . THR A 1 237 ? 34.400 6.503 -65.854 1.00 96.00 237 THR A O 1
ATOM 1899 N N . CYS A 1 238 ? 36.446 6.002 -66.622 1.00 96.69 238 CYS A N 1
ATOM 1900 C CA . CYS A 1 238 ? 36.789 7.371 -67.004 1.00 96.69 238 CYS A CA 1
ATOM 1901 C C . CYS A 1 238 ? 35.946 7.872 -68.183 1.00 96.69 238 CYS A C 1
ATOM 1903 O O . CYS A 1 238 ? 35.524 9.021 -68.177 1.00 96.69 238 CYS A O 1
ATOM 1905 N N . ALA A 1 239 ? 35.677 7.015 -69.171 1.00 95.75 239 ALA A N 1
ATOM 1906 C CA . ALA A 1 239 ? 34.789 7.334 -70.289 1.00 95.75 239 ALA A CA 1
ATOM 1907 C C . ALA A 1 239 ? 33.324 7.500 -69.845 1.00 95.75 239 ALA A C 1
ATOM 1909 O O . ALA A 1 239 ? 32.566 8.243 -70.455 1.00 95.75 239 ALA A O 1
ATOM 1910 N N . ALA A 1 240 ? 32.909 6.834 -68.768 1.00 96.19 240 ALA A N 1
ATOM 1911 C CA . ALA A 1 240 ? 31.567 6.989 -68.214 1.00 96.19 240 ALA A CA 1
ATOM 1912 C C . ALA A 1 240 ? 31.398 8.246 -67.336 1.00 96.19 240 ALA A C 1
ATOM 1914 O O . ALA A 1 240 ? 30.268 8.573 -66.974 1.00 96.19 240 ALA A O 1
ATOM 1915 N N . SER A 1 241 ? 32.483 8.933 -66.959 1.00 96.62 241 SER A N 1
ATOM 1916 C CA . SER A 1 241 ? 32.430 10.079 -66.048 1.00 96.62 241 SER A CA 1
ATOM 1917 C C . SER A 1 241 ? 32.451 11.424 -66.776 1.00 96.62 241 SER A C 1
ATOM 1919 O O . SER A 1 241 ? 32.960 11.557 -67.889 1.00 96.62 241 SER A O 1
ATOM 1921 N N . ASN A 1 242 ? 31.939 12.466 -66.117 1.00 94.50 242 ASN A N 1
ATOM 1922 C CA . ASN A 1 242 ? 32.003 13.848 -66.610 1.00 94.50 242 ASN A CA 1
ATOM 1923 C C . ASN A 1 242 ? 33.258 14.606 -66.133 1.00 94.50 242 ASN A C 1
ATOM 1925 O O . ASN A 1 242 ? 33.286 15.835 -66.124 1.00 94.50 242 ASN A O 1
ATOM 1929 N N . TRP A 1 243 ? 34.293 13.882 -65.696 1.00 94.94 243 TRP A N 1
ATOM 1930 C CA . TRP A 1 243 ? 35.453 14.481 -65.032 1.00 94.94 243 TRP A CA 1
ATOM 1931 C C . TRP A 1 243 ? 36.415 15.170 -65.999 1.00 94.94 243 TRP A C 1
ATOM 1933 O O . TRP A 1 243 ? 37.171 16.046 -65.579 1.00 94.94 243 TRP A O 1
ATOM 1943 N N . PHE A 1 244 ? 36.427 14.754 -67.262 1.00 96.31 244 PHE A N 1
ATOM 1944 C CA . PHE A 1 244 ? 37.469 15.083 -68.229 1.00 96.31 244 PHE A CA 1
ATOM 1945 C C . PHE A 1 244 ? 36.959 16.028 -69.315 1.00 96.31 244 PHE A C 1
ATOM 1947 O O . PHE A 1 244 ? 35.772 16.044 -69.629 1.00 96.31 244 PHE A O 1
ATOM 1954 N N . SER A 1 245 ? 37.866 16.807 -69.910 1.00 96.31 245 SER A N 1
ATOM 1955 C CA . SER A 1 245 ? 37.522 17.627 -71.077 1.00 96.31 245 SER A CA 1
ATOM 1956 C C . SER A 1 245 ? 37.219 16.758 -72.299 1.00 96.31 245 SER A C 1
ATOM 1958 O O . SER A 1 245 ? 37.708 15.630 -72.388 1.00 96.31 245 SER A O 1
ATOM 1960 N N . ASP A 1 246 ? 36.504 17.304 -73.287 1.00 95.88 246 ASP A N 1
ATOM 1961 C CA . ASP A 1 246 ? 36.184 16.596 -74.538 1.00 95.88 246 ASP A CA 1
ATOM 1962 C C . ASP A 1 246 ? 37.434 15.973 -75.175 1.00 95.88 246 ASP A C 1
ATOM 1964 O O . ASP A 1 246 ? 37.437 14.810 -75.577 1.00 95.88 246 ASP A O 1
ATOM 1968 N N . LYS A 1 247 ? 38.557 16.709 -75.165 1.00 96.19 247 LYS A N 1
ATOM 1969 C CA . LYS A 1 247 ? 39.806 16.215 -75.747 1.00 96.19 247 LYS A CA 1
ATOM 1970 C C . LYS A 1 247 ? 40.422 15.050 -74.972 1.00 96.19 247 LYS A C 1
ATOM 1972 O O . LYS A 1 247 ? 40.996 14.139 -75.565 1.00 96.19 247 LYS A O 1
ATOM 1977 N N . GLN A 1 248 ? 40.347 15.091 -73.647 1.00 97.00 248 GLN A N 1
ATOM 1978 C CA . GLN A 1 248 ? 40.816 14.002 -72.791 1.00 97.00 248 GLN A CA 1
ATOM 1979 C C . GLN A 1 248 ? 39.929 12.765 -72.952 1.00 97.00 248 GLN A C 1
ATOM 1981 O O . GLN A 1 248 ? 40.443 11.651 -73.023 1.00 97.00 248 GLN A O 1
ATOM 1986 N N . HIS A 1 249 ? 38.619 12.972 -73.079 1.00 96.06 249 HIS A N 1
ATOM 1987 C CA . HIS A 1 249 ? 37.646 11.917 -73.316 1.00 96.06 249 HIS A CA 1
ATOM 1988 C C . HIS A 1 249 ? 37.906 11.200 -74.652 1.00 96.06 249 HIS A C 1
ATOM 1990 O O . HIS A 1 249 ? 37.988 9.973 -74.677 1.00 96.06 249 HIS A O 1
ATOM 1996 N N . GLU A 1 250 ? 38.143 11.940 -75.743 1.00 96.19 250 GLU A N 1
ATOM 1997 C CA . GLU A 1 250 ? 38.546 11.367 -77.042 1.00 96.19 250 GLU A CA 1
ATOM 1998 C C . GLU A 1 250 ? 39.776 10.452 -76.925 1.00 96.19 250 GLU A C 1
ATOM 2000 O O . GLU A 1 250 ? 39.796 9.349 -77.477 1.00 96.19 250 GLU A O 1
ATOM 2005 N N . ASN A 1 251 ? 40.802 10.889 -76.185 1.00 97.00 251 ASN A N 1
ATOM 2006 C CA . ASN A 1 251 ? 42.016 10.098 -75.980 1.00 97.00 251 ASN A CA 1
ATOM 2007 C C . ASN A 1 251 ? 41.720 8.805 -75.208 1.00 97.00 251 ASN A C 1
ATOM 2009 O O . ASN A 1 251 ? 42.197 7.743 -75.600 1.00 97.00 251 ASN A O 1
ATOM 2013 N N . ILE A 1 252 ? 40.906 8.879 -74.150 1.00 96.81 252 ILE A N 1
ATOM 2014 C CA . ILE A 1 252 ? 40.512 7.715 -73.344 1.00 96.81 252 ILE A CA 1
ATOM 2015 C C . ILE A 1 252 ? 39.747 6.694 -74.196 1.00 96.81 252 ILE A C 1
ATOM 2017 O O . ILE A 1 252 ? 40.062 5.507 -74.143 1.00 96.81 252 ILE A O 1
ATOM 2021 N N . ILE A 1 253 ? 38.797 7.135 -75.026 1.00 95.81 253 ILE A N 1
ATOM 2022 C CA . ILE A 1 253 ? 38.055 6.250 -75.941 1.00 95.81 253 ILE A CA 1
ATOM 2023 C C . ILE A 1 253 ? 39.000 5.558 -76.930 1.00 95.81 253 ILE A C 1
ATOM 2025 O O . ILE A 1 253 ? 38.887 4.353 -77.158 1.00 95.81 253 ILE A O 1
ATOM 2029 N N . SER A 1 254 ? 39.976 6.293 -77.472 1.00 95.44 254 SER A N 1
ATOM 2030 C CA . SER A 1 254 ? 41.011 5.723 -78.341 1.00 95.44 254 SER A CA 1
ATOM 2031 C C . SER A 1 254 ? 41.832 4.639 -77.624 1.00 95.44 254 SER A C 1
ATOM 2033 O O . SER A 1 254 ? 42.047 3.555 -78.170 1.00 95.44 254 SER A O 1
ATOM 2035 N N . TRP A 1 255 ? 42.222 4.876 -76.367 1.00 96.12 255 TRP A N 1
ATOM 2036 C CA . TRP A 1 255 ? 42.950 3.905 -75.542 1.00 96.12 255 TRP A CA 1
ATOM 2037 C C . TRP A 1 255 ? 42.137 2.639 -75.242 1.00 96.12 255 TRP A C 1
ATOM 2039 O O . TRP A 1 255 ? 42.695 1.543 -75.278 1.00 96.12 255 TRP A O 1
ATOM 2049 N N . ILE A 1 256 ? 40.825 2.760 -74.998 1.00 93.50 256 ILE A N 1
ATOM 2050 C CA . ILE A 1 256 ? 39.917 1.607 -74.829 1.00 93.50 256 ILE A CA 1
ATOM 2051 C C . ILE A 1 256 ? 39.889 0.758 -76.105 1.00 93.50 256 ILE A C 1
ATOM 2053 O O . ILE A 1 256 ? 39.999 -0.471 -76.039 1.00 93.50 256 ILE A O 1
ATOM 2057 N N . GLY A 1 257 ? 39.790 1.409 -77.268 1.00 89.44 257 GLY A N 1
ATOM 2058 C CA . GLY A 1 257 ? 39.856 0.739 -78.566 1.00 89.44 257 GLY A CA 1
ATOM 2059 C C . GLY A 1 257 ? 41.171 -0.019 -78.753 1.00 89.44 257 GLY A C 1
ATOM 2060 O O . GLY A 1 257 ? 41.156 -1.199 -79.086 1.00 89.44 257 GLY A O 1
ATOM 2061 N N . ALA A 1 258 ? 42.306 0.618 -78.453 1.00 86.88 258 ALA A N 1
ATOM 2062 C CA . ALA A 1 258 ? 43.628 -0.005 -78.549 1.00 86.88 258 ALA A CA 1
ATOM 2063 C C . ALA A 1 258 ? 43.811 -1.198 -77.590 1.00 86.88 258 ALA A C 1
ATOM 2065 O O . ALA A 1 258 ? 44.405 -2.205 -77.973 1.00 86.88 258 ALA A O 1
ATOM 2066 N N . CYS A 1 259 ? 43.273 -1.121 -76.368 1.00 81.62 259 CYS A N 1
ATOM 2067 C CA . CYS A 1 259 ? 43.279 -2.250 -75.432 1.00 81.62 259 CYS A CA 1
ATOM 2068 C C . CYS A 1 259 ? 42.440 -3.418 -75.962 1.00 81.62 259 CYS A C 1
ATOM 2070 O O . CYS A 1 259 ? 42.856 -4.566 -75.865 1.00 81.62 259 CYS A O 1
ATOM 2072 N N . SER A 1 260 ? 41.291 -3.138 -76.578 1.00 72.75 260 SER A N 1
ATOM 2073 C CA . SER A 1 260 ? 40.412 -4.182 -77.120 1.00 72.75 260 SER A CA 1
ATOM 2074 C C . SER A 1 260 ? 41.047 -4.932 -78.300 1.00 72.75 260 SER A C 1
ATOM 2076 O O . SER A 1 260 ? 40.825 -6.128 -78.448 1.00 72.75 260 SER A O 1
ATOM 2078 N N . SER A 1 261 ? 41.877 -4.256 -79.101 1.00 66.56 261 SER A N 1
ATOM 2079 C CA . SER A 1 261 ? 42.567 -4.829 -80.269 1.00 66.56 261 SER A CA 1
ATOM 2080 C C . SER A 1 261 ? 43.796 -5.684 -79.939 1.00 66.56 261 SER A C 1
ATOM 2082 O O . SER A 1 261 ? 44.237 -6.453 -80.782 1.00 66.56 261 SER A O 1
ATOM 2084 N N . ASN A 1 262 ? 44.396 -5.515 -78.756 1.00 59.03 262 ASN A N 1
ATOM 2085 C CA . ASN A 1 262 ? 45.634 -6.207 -78.363 1.00 59.03 262 ASN A CA 1
ATOM 2086 C C . ASN A 1 262 ? 45.390 -7.505 -77.571 1.00 59.03 262 ASN A C 1
ATOM 2088 O O . ASN A 1 262 ? 46.337 -8.245 -77.309 1.00 59.03 262 ASN A O 1
ATOM 2092 N N . PHE A 1 263 ? 44.146 -7.770 -77.165 1.00 55.69 263 PHE A N 1
ATOM 2093 C CA . PHE A 1 263 ? 43.772 -8.910 -76.318 1.00 55.69 263 PHE A CA 1
ATOM 2094 C C . PHE A 1 263 ? 42.709 -9.831 -76.957 1.00 55.69 263 PHE A C 1
ATOM 2096 O O . PHE A 1 263 ? 42.233 -10.748 -76.287 1.00 55.69 263 PHE A O 1
ATOM 2103 N N . PHE A 1 264 ? 42.386 -9.625 -78.242 1.00 42.38 264 PHE A N 1
ATOM 2104 C CA . PHE A 1 264 ? 41.580 -10.513 -79.090 1.00 42.38 264 PHE A CA 1
ATOM 2105 C C . PHE A 1 264 ? 42.295 -10.820 -80.406 1.00 42.38 264 PHE A C 1
ATOM 2107 O O . PHE A 1 264 ? 42.948 -9.900 -80.945 1.00 42.38 264 PHE A O 1
#

Solvent-accessible surface area (backbone atoms only — not comparable to full-atom values): 15050 Å² total; per-residue (Å²): 130,88,78,80,45,60,74,55,63,90,78,54,62,68,75,57,33,8,86,84,78,75,37,77,40,56,72,39,26,24,42,89,84,70,51,38,26,21,46,70,56,48,53,59,47,45,75,76,38,57,36,37,93,87,78,59,51,77,43,55,79,89,56,56,37,54,33,71,81,40,61,66,63,32,52,54,54,47,62,40,46,27,40,45,92,42,37,89,70,66,30,84,53,64,44,33,54,71,50,44,65,67,44,61,79,67,31,66,42,57,53,49,53,53,53,52,50,57,50,50,52,50,54,51,53,51,51,54,52,54,51,54,51,51,54,52,50,55,50,52,52,53,49,55,52,49,52,54,51,52,53,53,51,50,54,50,51,54,52,53,47,54,55,47,54,60,54,63,68,55,56,79,87,70,64,82,52,45,77,90,40,40,59,60,57,28,49,59,44,60,78,28,33,86,61,68,63,87,90,62,57,48,68,62,52,48,51,33,54,51,52,43,51,50,47,58,76,69,61,55,92,83,60,52,87,64,44,70,56,41,50,50,51,26,42,53,39,54,65,69,28,72,67,59,54,74,70,56,43,55,51,42,53,51,51,52,54,54,56,59,62,74,77,104

Secondary structure (DSSP, 8-state):
-PPPEES-GGGS-GGGSBTTTTBPPSSEEE-TT--EEEHHHHHHHHHH-SB-TTT--B--GGG-EEGGGSHHHHHHHHH-EEE-TTTTTT---EEEHHHHHHHHHT-HHHHHHHHHHHHHHHHHHHHHHHHHHHHHHHHHHHHHHHHHHHHHHHHHHHHHHHHHHHHHTS-TTTT---TT-HHHHHHHHHTTSSS--TT--HHHHHHHHHHHHHHHHTT-TTPPTTHHHHHHHHHHHHHTSS-S-HHHHHHHHHHHHHHHHH--

Radius of gyration: 55.87 Å; Cα contacts (8 Å, |Δi|>4): 244; chains: 1; bounding box: 95×36×130 Å

Sequence (264 aa):
MSSISLLRPDEVPDELICAICFSIPLKPKLLSCEHVFCANCIRRALETQTSCPTCRTICNESNVRNLCANPFAFRIWNSVQVKCDQSESGCAWTGSISDLESHQQNCSAGNRMSINREELERLRQENIRLKEENEHLKVAMKEAKKESLVETATNLIMNLKKEFDLLEKIDHSSYNFYRYNVVDLAQLISRNLMDKPGEIDSNRIYNCVHRCYRALENGYSDNPSHYHLDVSMLLTTCAASNWFSDKQHENIISWIGACSSNFF

pLDDT: mean 88.73, std 11.56, range [42.38, 98.0]

Organism: NCBI:txid426638

InterPro domains:
  IPR001841 Zinc finger, RING-type [PF13923] (18-55)
  IPR001841 Zinc finger, RING-type [PS50089] (18-56)
  IPR001841 Zinc finger, RING-type [SM00184] (18-55)
  IPR013083 Zinc finger, RING/FYVE/PHD-type [G3DSA:3.30.40.10] (4-77)
  IPR013083 Zinc finger, RING/FYVE/PHD-type [G3DSA:3.30.40.10] (78-116)
  IPR017907 Zinc finger, RING-type, conserved site [PS00518] (33-42)
  IPR051438 RNF E3 ubiquitin-protein ligase [PTHR46016] (13-151)